Protein AF-A0A538JAX5-F1 (afdb_monomer)

Solvent-accessible surface area (backbone atoms only — not comparable to full-atom values): 14531 Å² total; per-residue (Å²): 107,41,34,60,82,71,40,41,59,85,61,62,68,44,55,42,81,42,32,39,45,59,54,50,47,52,29,58,77,69,72,42,66,60,38,39,24,40,54,95,70,22,73,52,25,40,45,38,62,64,57,53,52,55,38,49,75,71,71,47,58,45,79,80,38,40,35,57,83,71,38,47,57,86,69,67,66,42,43,48,80,38,45,41,55,60,53,50,47,51,27,61,77,71,74,45,58,65,34,47,22,38,54,95,72,26,68,60,23,36,39,46,65,80,40,69,72,70,65,34,74,74,49,54,53,55,58,62,48,60,85,47,39,70,70,49,51,50,30,45,51,52,32,57,45,70,74,33,69,69,46,55,53,51,50,53,50,53,54,51,50,43,60,72,68,52,77,59,67,88,75,61,60,66,63,53,52,53,51,53,53,50,49,54,54,50,52,50,35,36,50,56,42,48,55,52,54,47,53,53,50,49,58,52,50,54,53,51,50,52,51,51,53,50,52,51,50,52,51,52,52,52,52,50,51,51,51,51,52,50,50,53,51,50,52,50,50,54,52,51,53,55,53,54,63,59,61,74,72,66,78,75,92,73,84,86,82,89,81,136

Structure (mmCIF, N/CA/C/O backbone):
data_AF-A0A538JAX5-F1
#
_entry.id   AF-A0A538JAX5-F1
#
loop_
_atom_site.group_PDB
_atom_site.id
_atom_site.type_symbol
_atom_site.label_atom_id
_atom_site.label_alt_id
_atom_site.label_comp_id
_atom_site.label_asym_id
_atom_site.label_entity_id
_atom_site.label_seq_id
_atom_site.pdbx_PDB_ins_code
_atom_site.Cartn_x
_atom_site.Cartn_y
_atom_site.Cartn_z
_atom_site.occupancy
_atom_site.B_iso_or_equiv
_atom_site.auth_seq_id
_atom_site.auth_comp_id
_atom_site.auth_asym_id
_atom_site.auth_atom_id
_atom_site.pdbx_PDB_model_num
ATOM 1 N N . MET A 1 1 ? -3.036 -9.832 -0.540 1.00 76.06 1 MET A N 1
ATOM 2 C CA . MET A 1 1 ? -3.794 -10.287 0.660 1.00 76.06 1 MET A CA 1
ATOM 3 C C . MET A 1 1 ? -5.231 -9.873 0.432 1.00 76.06 1 MET A C 1
ATOM 5 O O . MET A 1 1 ? -5.418 -8.790 -0.104 1.00 76.06 1 MET A O 1
ATOM 9 N N . ARG A 1 2 ? -6.232 -10.706 0.722 1.00 86.88 2 ARG A N 1
ATOM 10 C CA . ARG A 1 2 ? -7.602 -10.423 0.264 1.00 86.88 2 ARG A CA 1
ATOM 11 C C . ARG A 1 2 ? -8.432 -9.767 1.354 1.00 86.88 2 ARG A C 1
ATOM 13 O O . ARG A 1 2 ? -8.191 -9.973 2.540 1.00 86.88 2 ARG A O 1
ATOM 20 N N . VAL A 1 3 ? -9.454 -9.025 0.938 1.00 89.38 3 VAL A N 1
ATOM 21 C CA . VAL A 1 3 ? -10.415 -8.386 1.848 1.00 89.38 3 VAL A CA 1
ATOM 22 C C . VAL A 1 3 ? -11.037 -9.402 2.814 1.00 89.38 3 VAL A C 1
ATOM 24 O O . VAL A 1 3 ? -11.131 -9.121 4.005 1.00 89.38 3 VAL A O 1
ATOM 27 N N . VAL A 1 4 ? -11.385 -10.607 2.344 1.00 90.75 4 VAL A N 1
ATOM 28 C CA . VAL A 1 4 ? -11.965 -11.681 3.177 1.00 90.75 4 VAL A CA 1
ATOM 29 C C . VAL A 1 4 ? -11.090 -12.100 4.362 1.00 90.75 4 VAL A C 1
ATOM 31 O O . VAL A 1 4 ? -11.622 -12.573 5.366 1.00 90.75 4 VAL A O 1
ATOM 34 N N . ASP A 1 5 ? -9.772 -11.923 4.256 1.00 86.25 5 ASP A N 1
ATOM 35 C CA . ASP A 1 5 ? -8.816 -12.336 5.284 1.00 86.25 5 ASP A CA 1
ATOM 36 C C . ASP A 1 5 ? -8.818 -11.358 6.481 1.00 86.25 5 ASP A C 1
ATOM 38 O O . ASP A 1 5 ? -8.401 -11.728 7.575 1.00 86.25 5 ASP A O 1
ATOM 42 N N . ILE A 1 6 ? -9.309 -10.124 6.285 1.00 87.19 6 ILE A N 1
ATOM 43 C CA . ILE A 1 6 ? -9.246 -9.017 7.261 1.00 87.19 6 ILE A CA 1
ATOM 44 C C . ILE A 1 6 ? -10.631 -8.492 7.662 1.00 87.19 6 ILE A C 1
ATOM 46 O O . ILE A 1 6 ? -10.801 -8.000 8.776 1.00 87.19 6 ILE A O 1
ATOM 50 N N . MET A 1 7 ? -11.616 -8.559 6.761 1.00 89.81 7 MET A N 1
ATOM 51 C CA . MET A 1 7 ? -12.925 -7.935 6.959 1.00 89.81 7 MET A CA 1
ATOM 52 C C . MET A 1 7 ? -13.622 -8.414 8.237 1.00 89.81 7 MET A C 1
ATOM 54 O O . MET A 1 7 ? -13.573 -9.593 8.607 1.00 89.81 7 MET A O 1
ATOM 58 N N . ARG A 1 8 ? -14.382 -7.515 8.864 1.00 89.19 8 ARG A N 1
ATOM 59 C CA . ARG A 1 8 ? -15.273 -7.887 9.963 1.00 89.19 8 ARG A CA 1
ATOM 60 C C . ARG A 1 8 ? -16.540 -8.511 9.393 1.00 89.19 8 ARG A C 1
ATOM 62 O O . ARG A 1 8 ? -17.257 -7.867 8.634 1.00 89.19 8 ARG A O 1
ATOM 69 N N . LYS A 1 9 ? -16.810 -9.765 9.765 1.00 87.25 9 LYS A N 1
ATOM 70 C CA . LYS A 1 9 ? -17.981 -10.530 9.293 1.00 87.25 9 LYS A CA 1
ATOM 71 C C . LYS A 1 9 ? -19.271 -10.170 10.033 1.00 87.25 9 LYS A C 1
ATOM 73 O O . LYS A 1 9 ? -20.330 -10.144 9.420 1.00 87.25 9 LYS A O 1
ATOM 78 N N . ASN A 1 10 ? -19.180 -9.860 11.329 1.00 84.38 10 ASN A N 1
ATOM 79 C CA . ASN A 1 10 ? -20.309 -9.336 12.101 1.00 84.38 10 ASN A CA 1
ATOM 80 C C . ASN A 1 10 ? -20.468 -7.846 11.809 1.00 84.38 10 ASN A C 1
ATOM 82 O O . ASN A 1 10 ? -19.885 -7.002 12.492 1.00 84.38 10 ASN A O 1
ATOM 86 N N . VAL A 1 11 ? -21.220 -7.541 10.756 1.00 86.81 11 VAL A N 1
ATOM 87 C CA . VAL A 1 11 ? -21.597 -6.167 10.435 1.00 86.81 11 VAL A CA 1
ATOM 88 C C . VAL A 1 11 ? -22.821 -5.803 11.257 1.00 86.81 11 VAL A C 1
ATOM 90 O O . VAL A 1 11 ? -23.827 -6.504 11.210 1.00 86.81 11 VAL A O 1
ATOM 93 N N . VAL A 1 12 ? -22.729 -4.709 12.007 1.00 90.50 12 VAL A N 1
ATOM 94 C CA . VAL A 1 12 ? -23.892 -4.123 12.674 1.00 90.50 12 VAL A CA 1
ATOM 95 C C . VAL A 1 12 ? -24.691 -3.356 11.629 1.00 90.50 12 VAL A C 1
ATOM 97 O O . VAL A 1 12 ? -24.143 -2.525 10.894 1.00 90.50 12 VAL A O 1
ATOM 100 N N . THR A 1 13 ? -25.977 -3.670 11.548 1.00 92.44 13 THR A N 1
ATOM 101 C CA . THR A 1 13 ? -26.892 -3.130 10.546 1.00 92.44 13 THR A CA 1
ATOM 102 C C . THR A 1 13 ? -28.072 -2.448 11.207 1.00 92.44 13 THR A C 1
ATOM 104 O O . THR A 1 13 ? -28.410 -2.760 12.347 1.00 92.44 13 THR A O 1
ATOM 107 N N . ILE A 1 14 ? -28.700 -1.532 10.479 1.00 93.38 14 ILE A N 1
ATOM 108 C CA . ILE A 1 14 ? -29.899 -0.824 10.925 1.00 93.38 14 ILE A CA 1
ATOM 109 C C . ILE A 1 14 ? -30.910 -0.732 9.777 1.00 93.38 14 ILE A C 1
ATOM 111 O O . ILE A 1 14 ? -30.522 -0.774 8.607 1.00 93.38 14 ILE A O 1
ATOM 115 N N . GLU A 1 15 ? -32.193 -0.638 10.105 1.00 92.06 15 GLU A N 1
ATOM 116 C CA . GLU A 1 15 ? -33.260 -0.412 9.129 1.00 92.06 15 GLU A CA 1
ATOM 117 C C . GLU A 1 15 ? -33.364 1.083 8.777 1.00 92.06 15 GLU A C 1
ATOM 119 O O . GLU A 1 15 ? -32.860 1.956 9.490 1.00 92.06 15 GLU A O 1
ATOM 124 N N . ALA A 1 16 ? -33.975 1.396 7.635 1.00 91.12 16 ALA A N 1
ATOM 125 C CA . ALA A 1 16 ? -34.056 2.773 7.139 1.00 91.12 16 ALA A CA 1
ATOM 126 C C . ALA A 1 16 ? -35.051 3.653 7.921 1.00 91.12 16 ALA A C 1
ATOM 128 O O . ALA A 1 16 ? -34.924 4.877 7.903 1.00 91.12 16 ALA A O 1
ATOM 129 N N . ASP A 1 17 ? -36.033 3.048 8.587 1.00 91.25 17 ASP A N 1
ATOM 130 C CA . ASP A 1 17 ? -37.061 3.716 9.391 1.00 91.25 17 ASP A CA 1
ATOM 131 C C . ASP A 1 17 ? -36.600 4.047 10.820 1.00 91.25 17 ASP A C 1
ATOM 133 O O . ASP A 1 17 ? -37.189 4.917 11.467 1.00 91.25 17 ASP A O 1
ATOM 137 N N . SER A 1 18 ? -35.517 3.421 11.288 1.00 92.94 18 SER A N 1
ATOM 138 C CA . SER A 1 18 ? -34.868 3.743 12.559 1.00 92.94 18 SER A CA 1
ATOM 139 C C . SER A 1 18 ? -34.406 5.195 12.635 1.00 92.94 18 SER A C 1
ATOM 141 O O . SER A 1 18 ? -34.047 5.833 11.642 1.00 92.94 18 SER A O 1
ATOM 143 N N . THR A 1 19 ? -34.351 5.720 13.856 1.00 94.50 19 THR A N 1
ATOM 144 C CA . THR A 1 19 ? -33.909 7.097 14.110 1.00 94.50 19 THR A CA 1
ATOM 145 C C . THR A 1 19 ? -32.384 7.223 14.153 1.00 94.50 19 THR A C 1
ATOM 147 O O . THR A 1 19 ? -31.654 6.269 14.433 1.00 94.50 19 THR A O 1
ATOM 150 N N . PHE A 1 20 ? -31.872 8.439 13.948 1.00 93.75 20 PHE A N 1
ATOM 151 C CA . PHE A 1 20 ? -30.447 8.734 14.149 1.00 93.75 20 PHE A CA 1
ATOM 152 C C . PHE A 1 20 ? -29.982 8.496 15.593 1.00 93.75 20 PHE A C 1
ATOM 154 O O . PHE A 1 20 ? -28.817 8.160 15.809 1.00 93.75 20 PHE A O 1
ATOM 161 N N . SER A 1 21 ? -30.870 8.651 16.579 1.00 92.56 21 SER A N 1
ATOM 162 C CA . SER A 1 21 ? -30.584 8.321 17.981 1.00 92.56 21 SER A CA 1
ATOM 163 C C . SER A 1 21 ? -30.307 6.831 18.181 1.00 92.56 21 SER A C 1
ATOM 165 O O . SER A 1 21 ? -29.336 6.477 18.846 1.00 92.56 21 SER A O 1
ATOM 167 N N . GLU A 1 22 ? -31.115 5.956 17.579 1.00 93.25 22 GLU A N 1
ATOM 168 C CA . GLU A 1 22 ? -30.894 4.502 17.619 1.00 93.25 22 GLU A CA 1
ATOM 169 C C . GLU A 1 22 ? -29.579 4.124 16.937 1.00 93.25 22 GLU A C 1
ATOM 171 O O . GLU A 1 22 ? -28.782 3.367 17.493 1.00 93.25 22 GLU A O 1
ATOM 176 N N . ALA A 1 23 ? -29.297 4.720 15.774 1.00 92.44 23 ALA A N 1
ATOM 177 C CA . ALA A 1 23 ? -28.022 4.525 15.092 1.00 92.44 23 ALA A CA 1
ATOM 178 C C . ALA A 1 23 ? -26.830 4.957 15.965 1.00 92.44 23 ALA A C 1
ATOM 180 O O . ALA A 1 23 ? -25.829 4.247 16.035 1.00 92.44 23 ALA A O 1
ATOM 181 N N . ALA A 1 24 ? -26.934 6.089 16.668 1.00 91.00 24 ALA A N 1
ATOM 182 C CA . ALA A 1 24 ? -25.884 6.569 17.564 1.00 91.00 24 ALA A CA 1
ATOM 183 C C . ALA A 1 24 ? -25.640 5.625 18.752 1.00 91.00 24 ALA A C 1
ATOM 185 O O . ALA A 1 24 ? -24.484 5.392 19.112 1.00 91.00 24 ALA A O 1
ATOM 186 N N . LEU A 1 25 ? -26.703 5.044 19.320 1.00 91.56 25 LEU A N 1
ATOM 187 C CA . LEU A 1 25 ? -26.590 4.039 20.379 1.00 91.56 25 LEU A CA 1
ATOM 188 C C . LEU A 1 25 ? -25.851 2.792 19.885 1.00 91.56 25 LEU A C 1
ATOM 190 O O . LEU A 1 25 ? -24.919 2.348 20.549 1.00 91.56 25 LEU A O 1
ATOM 194 N N . LEU A 1 26 ? -26.176 2.292 18.688 1.00 92.12 26 LEU A N 1
ATOM 195 C CA . LEU A 1 26 ? -25.473 1.149 18.092 1.00 92.12 26 LEU A CA 1
ATOM 196 C C . LEU A 1 26 ? -23.989 1.443 17.840 1.00 92.12 26 LEU A C 1
ATOM 198 O O . LEU A 1 26 ? -23.133 0.598 18.110 1.00 92.12 26 LEU A O 1
ATOM 202 N N . LEU A 1 27 ? -23.668 2.641 17.338 1.00 90.81 27 LEU A N 1
ATOM 203 C CA . LEU A 1 27 ? -22.280 3.069 17.141 1.00 90.81 27 LEU A CA 1
ATOM 204 C C . LEU A 1 27 ? -21.503 3.057 18.469 1.00 90.81 27 LEU A C 1
ATOM 206 O O . LEU A 1 27 ? -20.386 2.536 18.527 1.00 90.81 27 LEU A O 1
ATOM 210 N N . GLN A 1 28 ? -22.110 3.582 19.537 1.00 90.44 28 GLN A N 1
ATOM 211 C CA . GLN A 1 28 ? -21.511 3.640 20.869 1.00 90.44 28 GLN A CA 1
ATOM 212 C C . GLN A 1 28 ? -21.353 2.249 21.498 1.00 90.44 28 GLN A C 1
ATOM 214 O O . GLN A 1 28 ? -20.252 1.890 21.916 1.00 90.44 28 GLN A O 1
ATOM 219 N N . GLU A 1 29 ? -22.431 1.466 21.557 1.00 91.31 29 GLU A N 1
ATOM 220 C CA . GLU A 1 29 ? -22.479 0.160 22.222 1.00 91.31 29 GLU A CA 1
ATOM 221 C C . GLU A 1 29 ? -21.484 -0.823 21.603 1.00 91.31 29 GLU A C 1
ATOM 223 O O . GLU A 1 29 ? -20.729 -1.493 22.308 1.00 91.31 29 GLU A O 1
ATOM 228 N N . HIS A 1 30 ? -21.412 -0.849 20.273 1.00 87.88 30 HIS A N 1
ATOM 229 C CA . HIS A 1 30 ? -20.499 -1.732 19.557 1.00 87.88 30 HIS A CA 1
ATOM 230 C C . HIS A 1 30 ? -19.110 -1.121 19.328 1.00 87.88 30 HIS A C 1
ATOM 232 O O . HIS A 1 30 ? -18.244 -1.784 18.752 1.00 87.88 30 HIS A O 1
ATOM 238 N N . SER A 1 31 ? -18.869 0.119 19.781 1.00 86.81 31 SER A N 1
ATOM 239 C CA . SER A 1 31 ? -17.613 0.855 19.565 1.00 86.81 31 SER A CA 1
ATOM 240 C C . SER A 1 31 ? -17.178 0.859 18.090 1.00 86.81 31 SER A C 1
ATOM 242 O O . SER A 1 31 ? -16.012 0.636 17.744 1.00 86.81 31 SER A O 1
ATOM 244 N N . ILE A 1 32 ? -18.143 1.083 17.199 1.00 88.75 32 ILE A N 1
ATOM 245 C CA . ILE A 1 32 ? -17.967 1.131 15.745 1.00 88.75 32 ILE A CA 1
ATOM 246 C C . ILE A 1 32 ? -18.241 2.543 15.230 1.00 88.75 32 ILE A C 1
ATOM 248 O O . ILE A 1 32 ? -18.916 3.341 15.860 1.00 88.75 32 ILE A O 1
ATOM 252 N N . SER A 1 33 ? -17.709 2.851 14.049 1.00 87.12 33 SER A N 1
ATOM 253 C CA . SER A 1 33 ? -17.754 4.209 13.473 1.00 87.12 33 SER A CA 1
ATOM 254 C C . SER A 1 33 ? -18.669 4.343 12.255 1.00 87.12 33 SER A C 1
ATOM 256 O O . SER A 1 33 ? -18.772 5.431 11.681 1.00 87.12 33 SER A O 1
ATOM 258 N N . ALA A 1 34 ? -19.301 3.240 11.851 1.00 91.69 34 ALA A N 1
ATOM 259 C CA . ALA A 1 34 ? -20.284 3.195 10.782 1.00 91.69 34 ALA A CA 1
ATOM 260 C C . ALA A 1 34 ? -21.239 2.008 10.962 1.00 91.69 34 ALA A C 1
ATOM 262 O O . ALA A 1 34 ? -20.818 0.954 11.444 1.00 91.69 34 ALA A O 1
ATOM 263 N N . VAL A 1 35 ? -22.484 2.176 10.518 1.00 92.75 35 VAL A N 1
ATOM 264 C CA . VAL A 1 35 ? -23.511 1.129 10.416 1.00 92.75 35 VAL A CA 1
ATOM 265 C C . VAL A 1 35 ? -24.039 1.070 8.988 1.00 92.75 35 VAL A C 1
ATOM 267 O O . VAL A 1 35 ? -24.191 2.100 8.326 1.00 92.75 35 VAL A O 1
ATOM 270 N N . VAL A 1 36 ? -24.293 -0.142 8.497 1.00 93.00 36 VAL A N 1
ATOM 271 C CA . VAL A 1 36 ? -24.825 -0.353 7.144 1.00 93.00 36 VAL A CA 1
ATOM 272 C C . VAL A 1 36 ? -26.342 -0.447 7.214 1.00 93.00 36 VAL A C 1
ATOM 274 O O . VAL A 1 36 ? -26.886 -1.212 8.008 1.00 93.00 36 VAL A O 1
ATOM 277 N N . VAL A 1 37 ? -27.018 0.317 6.366 1.00 93.44 37 VAL A N 1
ATOM 278 C CA . VAL A 1 37 ? -28.472 0.287 6.233 1.00 93.44 37 VAL A CA 1
ATOM 279 C C . VAL A 1 37 ? -28.846 -0.826 5.269 1.00 93.44 37 VAL A C 1
ATOM 281 O O . VAL A 1 37 ? -28.379 -0.840 4.123 1.00 93.44 37 VAL A O 1
ATOM 284 N N . LEU A 1 38 ? -29.665 -1.767 5.726 1.00 90.06 38 LEU A N 1
ATOM 285 C CA . LEU A 1 38 ? -30.191 -2.841 4.889 1.00 90.06 38 LEU A CA 1
ATOM 286 C C . LEU A 1 38 ? -31.610 -2.503 4.424 1.00 90.06 38 LEU A C 1
ATOM 288 O O . LEU A 1 38 ? -32.369 -1.854 5.130 1.00 90.06 38 LEU A O 1
ATOM 292 N N . ALA A 1 39 ? -31.972 -2.975 3.233 1.00 82.50 39 ALA A N 1
ATOM 293 C CA . ALA A 1 39 ? -33.365 -3.264 2.907 1.00 82.50 39 ALA A CA 1
ATOM 294 C C . ALA A 1 39 ? -33.409 -4.587 2.145 1.00 82.50 39 ALA A C 1
ATOM 296 O O . ALA A 1 39 ? -32.607 -4.802 1.233 1.00 82.50 39 ALA A O 1
ATOM 297 N N . GLU A 1 40 ? -34.324 -5.480 2.522 1.00 78.94 40 GLU A N 1
ATOM 298 C CA . GLU A 1 40 ? -34.500 -6.787 1.869 1.00 78.94 40 GLU A CA 1
ATOM 299 C C . GLU A 1 40 ? -33.184 -7.597 1.759 1.00 78.94 40 GLU A C 1
ATOM 301 O O . GLU A 1 40 ? -32.904 -8.229 0.742 1.00 78.94 40 GLU A O 1
ATOM 306 N N . ASN A 1 41 ? -32.348 -7.577 2.809 1.00 74.88 41 ASN A N 1
ATOM 307 C CA . ASN A 1 41 ? -31.016 -8.216 2.866 1.00 74.88 41 ASN A CA 1
ATOM 308 C C . ASN A 1 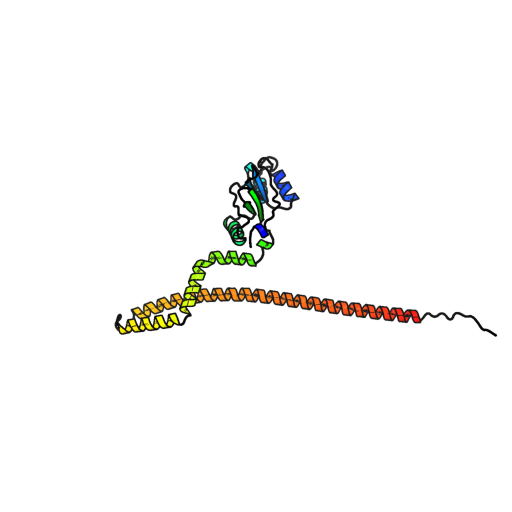41 ? -29.946 -7.668 1.893 1.00 74.88 41 ASN A C 1
ATOM 310 O O . ASN A 1 41 ? -28.858 -8.248 1.790 1.00 74.88 41 ASN A O 1
ATOM 314 N N . ALA A 1 42 ? -30.206 -6.546 1.221 1.00 84.06 42 ALA A N 1
ATOM 315 C CA . ALA A 1 42 ? -29.231 -5.840 0.398 1.00 84.06 42 ALA A CA 1
ATOM 316 C C . ALA A 1 42 ? -28.789 -4.525 1.071 1.00 84.06 42 ALA A C 1
ATOM 318 O O . ALA A 1 42 ? -29.627 -3.807 1.621 1.00 84.06 42 ALA A O 1
ATOM 319 N N . PRO A 1 43 ? -27.490 -4.173 1.027 1.00 89.56 43 PRO A N 1
ATOM 320 C CA . PRO A 1 43 ? -27.019 -2.894 1.545 1.00 89.56 43 PRO A CA 1
ATOM 321 C C . PRO A 1 43 ? -27.532 -1.751 0.664 1.00 89.56 43 PRO A C 1
ATOM 323 O O . PRO A 1 43 ? -27.303 -1.731 -0.545 1.00 89.56 43 PRO A O 1
ATOM 326 N N . ARG A 1 44 ? -28.250 -0.812 1.282 1.00 90.12 44 ARG A N 1
ATOM 327 C CA . ARG A 1 44 ? -28.914 0.330 0.629 1.00 90.12 44 ARG A CA 1
ATOM 328 C C . ARG A 1 44 ? -28.288 1.667 0.978 1.00 90.12 44 ARG A C 1
ATOM 330 O O . ARG A 1 44 ? -28.397 2.604 0.193 1.00 90.12 44 ARG A O 1
ATOM 337 N N . GLY A 1 45 ? -27.628 1.744 2.126 1.00 91.56 45 GLY A N 1
ATOM 338 C CA . GLY A 1 45 ? -26.868 2.920 2.502 1.00 91.56 45 GLY A CA 1
ATOM 339 C C . GLY A 1 45 ? -25.918 2.670 3.658 1.00 91.56 45 GLY A C 1
ATOM 340 O O . GLY A 1 45 ? -25.811 1.559 4.178 1.00 91.56 45 GLY A O 1
ATOM 341 N N . ILE A 1 46 ? -25.193 3.712 4.041 1.00 93.38 46 ILE A N 1
ATOM 342 C CA . ILE A 1 46 ? -24.300 3.712 5.198 1.00 93.38 46 ILE A CA 1
ATOM 343 C C . ILE A 1 46 ? -24.481 5.017 5.972 1.00 93.38 46 ILE A C 1
ATOM 345 O O . ILE A 1 46 ? -24.683 6.079 5.379 1.00 93.38 46 ILE A O 1
ATOM 349 N N . ILE A 1 47 ? -24.409 4.912 7.296 1.00 93.19 47 ILE A N 1
ATOM 350 C CA . ILE A 1 47 ? -24.347 6.039 8.228 1.00 93.19 47 ILE A CA 1
ATOM 351 C C . ILE A 1 47 ? -23.056 5.920 9.024 1.00 93.19 47 ILE A C 1
ATOM 353 O O . ILE A 1 47 ? -22.658 4.831 9.438 1.00 93.19 47 ILE A O 1
ATOM 357 N N . THR A 1 48 ? -22.409 7.050 9.265 1.00 91.69 48 THR A N 1
ATOM 358 C CA . THR A 1 48 ? -21.160 7.157 10.011 1.00 91.69 48 THR A CA 1
ATOM 359 C C . THR A 1 48 ? -21.273 8.182 11.136 1.00 91.69 48 THR A C 1
ATOM 361 O O . THR A 1 48 ? -22.170 9.022 11.155 1.00 91.69 48 THR A O 1
ATOM 364 N N . GLU A 1 49 ? -20.299 8.180 12.049 1.00 90.69 49 GLU A N 1
ATOM 365 C CA . GLU A 1 49 ? -20.160 9.222 13.086 1.00 90.69 49 GLU A CA 1
ATOM 366 C C . GLU A 1 49 ? -20.215 10.648 12.503 1.00 90.69 49 GLU A C 1
ATOM 368 O O . GLU A 1 49 ? -20.734 11.567 13.134 1.00 90.69 49 GLU A O 1
ATOM 373 N N . ARG A 1 50 ? -19.682 10.842 11.286 1.00 88.25 50 ARG A N 1
ATOM 374 C CA . ARG A 1 50 ? -19.653 12.152 10.623 1.00 88.25 50 ARG A CA 1
ATOM 375 C C . ARG A 1 50 ? -21.062 12.651 10.325 1.00 88.25 50 ARG A C 1
ATOM 377 O O . ARG A 1 50 ? -21.319 13.831 10.525 1.00 88.25 50 ARG A O 1
ATOM 384 N N . ASP A 1 51 ? -21.961 11.767 9.909 1.00 90.19 51 ASP A N 1
ATOM 385 C CA . ASP A 1 51 ? -23.331 12.133 9.550 1.00 90.19 51 ASP A CA 1
ATOM 386 C C . ASP A 1 51 ? -24.107 12.609 10.782 1.00 90.19 51 ASP A C 1
ATOM 388 O O . ASP A 1 51 ? -24.855 13.583 10.707 1.00 90.19 51 ASP A O 1
ATOM 392 N N . PHE A 1 52 ? -23.850 12.000 11.944 1.00 89.94 52 PHE A N 1
ATOM 393 C CA . PHE A 1 52 ? -24.401 12.455 13.220 1.00 89.94 52 PHE A CA 1
ATOM 394 C C . PHE A 1 52 ? -23.882 13.847 13.605 1.00 89.94 52 PHE A C 1
ATOM 396 O O . PHE A 1 52 ? -24.666 14.734 13.948 1.00 89.94 52 PHE A O 1
ATOM 403 N N . VAL A 1 53 ? -22.567 14.072 13.496 1.00 90.12 53 VAL A N 1
ATOM 404 C CA . VAL A 1 53 ? -21.961 15.388 13.757 1.00 90.12 53 VAL A CA 1
ATOM 405 C C . VAL A 1 53 ? -22.547 16.446 12.823 1.00 90.12 53 VAL A C 1
ATOM 407 O O . VAL A 1 53 ? -22.927 17.524 13.275 1.00 90.12 53 VAL A O 1
ATOM 410 N N . THR A 1 54 ? -22.674 16.138 11.532 1.00 90.06 54 THR A N 1
ATOM 411 C CA . THR A 1 54 ? -23.268 17.041 10.542 1.00 90.06 54 THR A CA 1
ATOM 412 C C . THR A 1 54 ? -24.747 17.309 10.823 1.00 90.06 54 THR A C 1
ATOM 414 O O . THR A 1 54 ? -25.194 18.441 10.652 1.00 90.06 54 THR A O 1
ATOM 417 N N . LEU A 1 55 ? -25.519 16.320 11.277 1.00 90.69 55 LEU A N 1
ATOM 418 C CA . LEU A 1 55 ? -26.925 16.512 11.636 1.00 90.69 55 LEU A CA 1
ATOM 419 C C . LEU A 1 55 ? -27.081 17.506 12.795 1.00 90.69 55 LEU A C 1
ATOM 421 O O . LEU A 1 55 ? -27.818 18.485 12.668 1.00 90.69 55 LEU A O 1
ATOM 425 N N . VAL A 1 56 ? -26.361 17.277 13.896 1.00 91.31 56 VAL A N 1
ATOM 426 C CA . VAL A 1 56 ? -26.438 18.117 15.101 1.00 91.31 56 VAL A CA 1
ATOM 427 C C . VAL A 1 56 ? -25.894 19.520 14.831 1.00 91.31 56 VAL A C 1
ATOM 429 O O . VAL A 1 56 ? -26.503 20.503 15.248 1.00 91.31 56 VAL A O 1
ATOM 432 N N . ALA A 1 57 ? -24.797 19.638 14.076 1.00 91.12 57 ALA A N 1
ATOM 433 C CA . ALA A 1 57 ? -24.225 20.932 13.698 1.00 91.12 57 ALA A CA 1
ATOM 434 C C . ALA A 1 57 ? -25.200 21.805 12.887 1.00 91.12 57 ALA A C 1
ATOM 436 O O . ALA A 1 57 ? -25.147 23.028 12.974 1.00 91.12 57 ALA A O 1
ATOM 437 N N . ASN A 1 58 ? -26.117 21.183 12.141 1.00 90.75 58 ASN A N 1
ATOM 438 C CA . ASN A 1 58 ? -27.162 21.870 11.382 1.00 90.75 58 ASN A CA 1
ATOM 439 C C . ASN A 1 58 ? -28.453 22.110 12.193 1.00 90.75 58 ASN A C 1
ATOM 441 O O . ASN A 1 58 ? -29.470 22.494 11.618 1.00 90.75 58 ASN A O 1
ATOM 445 N N . GLY A 1 59 ? -28.446 21.862 13.509 1.00 89.00 59 GLY A N 1
ATOM 446 C CA . GLY A 1 59 ? -29.614 22.027 14.381 1.00 89.00 59 GLY A CA 1
ATOM 447 C C . GLY A 1 59 ? -30.670 20.925 14.244 1.00 89.00 59 GLY A C 1
ATOM 448 O O . GLY A 1 59 ? -31.798 21.096 14.703 1.00 89.00 59 GLY A O 1
ATOM 449 N N . GLY A 1 60 ? -30.334 19.800 13.605 1.00 89.81 60 GLY A N 1
ATOM 450 C CA . GLY A 1 60 ? -31.230 18.655 13.483 1.00 89.81 60 GLY A CA 1
ATOM 451 C C . GLY A 1 60 ? -31.388 17.907 14.807 1.00 89.81 60 GLY A C 1
ATOM 452 O O . GLY A 1 60 ? -30.428 17.758 15.560 1.00 89.81 60 GLY A O 1
ATOM 453 N N . ASN A 1 61 ? -32.596 17.403 15.072 1.00 92.19 61 ASN A N 1
ATOM 454 C CA . ASN A 1 61 ? -32.870 16.534 16.216 1.00 92.19 61 ASN A CA 1
ATOM 455 C C . ASN A 1 61 ? -32.686 15.054 15.813 1.00 92.19 61 ASN A C 1
ATOM 457 O O . ASN A 1 61 ? -33.496 14.553 15.028 1.00 92.19 61 ASN A O 1
ATOM 461 N N . PRO A 1 62 ? -31.692 14.329 16.365 1.00 89.50 62 PRO A N 1
ATOM 462 C CA . PRO A 1 62 ? -31.458 12.915 16.056 1.00 89.50 62 PRO A CA 1
ATOM 463 C C . PRO A 1 62 ? -32.637 11.982 16.360 1.00 89.50 62 PRO A C 1
ATOM 465 O O . PRO A 1 62 ? -32.752 10.927 15.744 1.00 89.50 62 PRO A O 1
ATOM 468 N N . ALA A 1 63 ? -33.533 12.368 17.274 1.00 91.38 63 ALA A N 1
ATOM 469 C CA . ALA A 1 63 ? -34.718 11.581 17.614 1.00 91.38 63 ALA A CA 1
ATOM 470 C C . ALA A 1 63 ? -35.882 11.761 16.623 1.00 91.38 63 ALA A C 1
ATOM 472 O O . ALA A 1 63 ? -36.830 10.987 16.658 1.00 91.38 63 ALA A O 1
ATOM 473 N N . ALA A 1 64 ? -35.834 12.789 15.768 1.00 90.31 64 ALA A N 1
ATOM 474 C CA . ALA A 1 64 ? -36.905 13.114 14.822 1.00 90.31 64 ALA A CA 1
ATOM 475 C C . ALA A 1 64 ? -36.544 12.805 13.360 1.00 90.31 64 ALA A C 1
ATOM 477 O O . ALA A 1 64 ? -37.415 12.862 12.497 1.00 90.31 64 ALA A O 1
ATOM 478 N N . VAL A 1 65 ? -35.270 12.523 13.073 1.00 92.50 65 VAL A N 1
ATOM 479 C CA . VAL A 1 65 ? -34.766 12.246 11.722 1.00 92.50 65 VAL A CA 1
ATOM 480 C C . VAL A 1 65 ? -34.489 10.757 11.583 1.00 92.50 65 VAL A C 1
ATOM 482 O O . VAL A 1 65 ? -33.825 10.164 12.439 1.00 92.50 65 VAL A O 1
ATOM 485 N N . THR A 1 66 ? -34.984 10.167 10.497 1.00 93.31 66 THR A N 1
ATOM 486 C CA . THR A 1 66 ? -34.747 8.755 10.195 1.00 93.31 66 THR A CA 1
ATOM 487 C C . THR A 1 66 ? -33.407 8.562 9.500 1.00 93.31 66 THR A C 1
ATOM 489 O O . THR A 1 66 ? -32.874 9.465 8.849 1.00 93.31 66 THR A O 1
ATOM 492 N N . VAL A 1 67 ? -32.851 7.363 9.631 1.00 92.50 67 VAL A N 1
ATOM 493 C CA . VAL A 1 67 ? -31.627 6.949 8.949 1.00 92.50 67 VAL A CA 1
ATOM 494 C C . VAL A 1 67 ? -31.784 7.044 7.431 1.00 92.50 67 VAL A C 1
ATOM 496 O O . VAL A 1 67 ? -30.892 7.560 6.757 1.00 92.50 67 VAL A O 1
ATOM 499 N N . GLY A 1 68 ? -32.929 6.619 6.895 1.00 88.88 68 GLY A N 1
ATOM 500 C CA . GLY A 1 68 ? -33.220 6.638 5.464 1.00 88.88 68 GLY A CA 1
ATOM 501 C C . GLY A 1 68 ? -33.161 8.032 4.836 1.00 88.88 68 GLY A C 1
ATOM 502 O O . GLY A 1 68 ? -32.698 8.161 3.704 1.00 88.88 68 GLY A O 1
ATOM 503 N N . ASP A 1 69 ? -33.539 9.078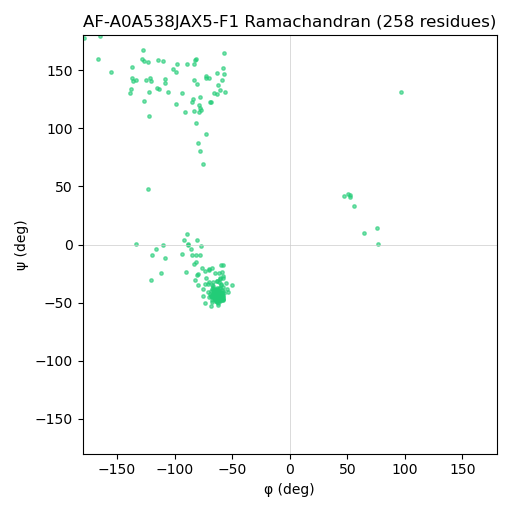 5.577 1.00 88.62 69 ASP A N 1
ATOM 504 C CA . ASP A 1 69 ? -33.567 10.459 5.071 1.00 88.62 69 ASP A CA 1
ATOM 505 C C . ASP A 1 69 ? -32.174 11.054 4.821 1.00 88.62 69 ASP A C 1
ATOM 507 O O . ASP A 1 69 ? -32.025 12.043 4.098 1.00 88.62 69 ASP A O 1
ATOM 511 N N . ARG A 1 70 ? -31.142 10.508 5.472 1.00 87.31 70 ARG A N 1
ATOM 512 C CA . ARG A 1 70 ? -29.793 11.096 5.494 1.00 87.31 70 ARG A CA 1
ATOM 513 C C . ARG A 1 70 ? -28.672 10.095 5.225 1.00 87.31 70 ARG A C 1
ATOM 515 O O . ARG A 1 70 ? -27.510 10.497 5.233 1.00 87.31 70 ARG A O 1
ATOM 522 N N . MET A 1 71 ? -28.984 8.822 4.990 1.00 90.69 71 MET A N 1
ATOM 523 C CA . MET A 1 71 ? -27.978 7.823 4.634 1.00 90.69 71 MET A CA 1
ATOM 524 C C . MET A 1 71 ? -27.303 8.143 3.303 1.00 90.69 71 MET A C 1
ATOM 526 O O . MET A 1 71 ? -27.924 8.649 2.368 1.00 90.69 71 MET A O 1
ATOM 530 N N . THR A 1 72 ? -26.026 7.780 3.191 1.00 89.12 72 THR A N 1
ATOM 531 C CA . THR A 1 72 ? -25.340 7.807 1.896 1.00 89.12 72 THR A CA 1
ATOM 532 C C . THR A 1 72 ? -25.780 6.593 1.085 1.00 89.12 72 THR A C 1
ATOM 534 O O . THR A 1 72 ? -25.506 5.462 1.486 1.00 89.12 72 THR A O 1
ATOM 537 N N . THR A 1 73 ? -26.463 6.821 -0.038 1.00 87.50 73 THR A N 1
ATOM 538 C CA . THR A 1 73 ? -27.014 5.771 -0.916 1.00 87.50 73 THR A CA 1
ATOM 539 C C . THR A 1 73 ? -26.050 5.320 -2.011 1.00 87.50 73 THR A C 1
ATOM 541 O O . THR A 1 73 ? -26.144 4.190 -2.491 1.00 87.50 73 THR A O 1
ATOM 544 N N . GLU A 1 74 ? -25.093 6.168 -2.393 1.00 85.75 74 GLU A N 1
ATOM 545 C CA . GLU A 1 74 ? -24.028 5.817 -3.335 1.00 85.75 74 GLU A CA 1
ATOM 546 C C . GLU A 1 74 ? -22.954 4.986 -2.621 1.00 85.75 74 GLU A C 1
ATOM 548 O O . GLU A 1 74 ? -21.924 5.478 -2.159 1.00 85.75 74 GLU A O 1
ATOM 553 N N . LEU A 1 75 ? -23.242 3.694 -2.466 1.00 86.69 75 LEU A N 1
ATOM 554 C CA . LEU A 1 75 ? -22.354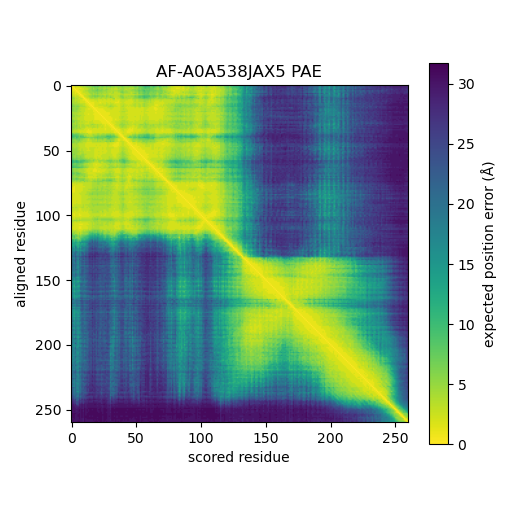 2.766 -1.786 1.00 86.69 75 LEU A CA 1
ATOM 555 C C . LEU A 1 75 ? -21.210 2.323 -2.693 1.00 86.69 75 LEU A C 1
ATOM 557 O O . LEU A 1 75 ? -21.388 1.556 -3.641 1.00 86.69 75 LEU A O 1
ATOM 561 N N . VAL A 1 76 ? -20.001 2.713 -2.312 1.00 91.06 76 VAL A N 1
ATOM 562 C CA . VAL A 1 76 ? -18.779 2.101 -2.825 1.00 91.06 76 VAL A CA 1
ATOM 563 C C . VAL A 1 76 ? -18.580 0.771 -2.096 1.00 91.06 76 VAL A C 1
ATOM 565 O O . VAL A 1 76 ? -18.438 0.742 -0.875 1.00 91.06 76 VAL A O 1
ATOM 568 N N . THR A 1 77 ? -18.601 -0.342 -2.831 1.00 92.81 77 THR A N 1
ATOM 569 C CA . THR A 1 77 ? -18.506 -1.698 -2.261 1.00 92.81 77 THR A CA 1
ATOM 570 C C . THR A 1 77 ? -17.389 -2.503 -2.913 1.00 92.81 77 THR A C 1
ATOM 572 O O . THR A 1 77 ? -16.961 -2.212 -4.029 1.00 92.81 77 THR A O 1
ATOM 575 N N . VAL A 1 78 ? -16.909 -3.530 -2.212 1.00 94.62 78 VAL A N 1
ATOM 576 C CA . VAL A 1 78 ? -15.871 -4.447 -2.711 1.00 94.62 78 VAL A CA 1
ATOM 577 C C . VAL A 1 78 ? -16.298 -5.901 -2.560 1.00 94.62 78 VAL A C 1
ATOM 579 O O . VAL A 1 78 ? -17.173 -6.228 -1.759 1.00 94.62 78 VAL A O 1
ATOM 582 N N . GLN A 1 79 ? -15.668 -6.797 -3.318 1.00 95.06 79 GLN A N 1
ATOM 583 C CA . GLN A 1 79 ? -15.901 -8.233 -3.184 1.00 95.06 79 GLN A CA 1
ATOM 584 C C . GLN A 1 79 ? -14.941 -8.838 -2.149 1.00 95.06 79 GLN A C 1
ATOM 586 O O . GLN A 1 79 ? -13.827 -8.342 -1.976 1.00 95.06 79 GLN A O 1
ATOM 591 N N . PRO A 1 80 ? -15.285 -9.977 -1.517 1.00 93.44 80 PRO A N 1
ATOM 592 C CA . PRO A 1 80 ? -14.389 -10.645 -0.565 1.00 93.44 80 PRO A CA 1
ATOM 593 C C . PRO A 1 80 ? -13.030 -11.024 -1.171 1.00 93.44 80 PRO A C 1
ATOM 595 O O . PRO A 1 80 ? -12.017 -11.099 -0.477 1.00 93.44 80 PRO A O 1
ATOM 598 N N . LYS A 1 81 ? -13.012 -11.274 -2.485 1.00 92.56 81 LYS A N 1
ATOM 599 C CA . LYS A 1 81 ? -11.818 -11.668 -3.239 1.00 92.56 81 LYS A CA 1
ATOM 600 C C . LYS A 1 81 ? -10.964 -10.488 -3.706 1.00 92.56 81 LYS A C 1
ATOM 602 O O . LYS A 1 81 ? -9.872 -10.741 -4.206 1.00 92.56 81 LYS A O 1
ATOM 607 N N . THR A 1 82 ? -11.444 -9.250 -3.569 1.00 89.00 82 THR A N 1
ATOM 608 C CA . THR A 1 82 ? -10.695 -8.041 -3.932 1.00 89.00 82 THR A CA 1
ATOM 609 C C . THR A 1 82 ? -9.386 -7.987 -3.141 1.00 89.00 82 THR A C 1
ATOM 611 O O . THR A 1 82 ? -9.342 -8.399 -1.975 1.00 89.00 82 THR A O 1
ATOM 614 N N . ASP A 1 83 ? -8.306 -7.531 -3.781 1.00 88.56 83 ASP A N 1
ATOM 615 C CA . ASP A 1 83 ? -7.040 -7.336 -3.081 1.00 88.56 83 ASP A CA 1
ATOM 616 C C . ASP A 1 83 ? -7.151 -6.151 -2.115 1.00 88.56 83 ASP A C 1
ATOM 618 O O . ASP A 1 83 ? -7.823 -5.153 -2.379 1.00 88.56 83 ASP A O 1
ATOM 622 N N . LEU A 1 84 ? -6.503 -6.275 -0.963 1.00 85.75 84 LEU A N 1
ATOM 623 C CA . LEU A 1 84 ? -6.567 -5.272 0.087 1.00 85.75 84 LEU A CA 1
ATOM 624 C C . LEU A 1 84 ? -5.976 -3.924 -0.348 1.00 85.75 84 LEU A C 1
ATOM 626 O O . LEU A 1 84 ? -6.466 -2.893 0.104 1.00 85.75 84 LEU A O 1
ATOM 630 N N . ALA A 1 85 ? -4.970 -3.917 -1.227 1.00 81.62 85 ALA A N 1
ATOM 631 C CA . ALA A 1 85 ? -4.411 -2.679 -1.761 1.00 81.62 85 ALA A CA 1
ATOM 632 C C . ALA A 1 85 ? -5.407 -1.955 -2.676 1.00 81.62 85 ALA A C 1
ATOM 634 O O . ALA A 1 85 ? -5.557 -0.743 -2.573 1.00 81.62 85 ALA A O 1
ATOM 635 N N . ASP A 1 86 ? -6.147 -2.692 -3.510 1.00 84.69 86 ASP A N 1
ATOM 636 C CA . ASP A 1 86 ? -7.201 -2.102 -4.344 1.00 84.69 86 ASP A CA 1
ATOM 637 C C . ASP A 1 86 ? -8.325 -1.519 -3.474 1.00 84.69 86 ASP A C 1
ATOM 639 O O . ASP A 1 86 ? -8.825 -0.430 -3.747 1.00 84.69 86 ASP A O 1
ATOM 643 N N . ALA A 1 87 ? -8.698 -2.210 -2.391 1.00 88.81 87 ALA A N 1
ATOM 644 C CA . ALA A 1 87 ? -9.679 -1.702 -1.436 1.00 88.81 87 ALA A CA 1
ATOM 645 C C . ALA A 1 87 ? -9.183 -0.439 -0.702 1.00 88.81 87 ALA A C 1
ATOM 647 O O . ALA A 1 87 ? -9.957 0.496 -0.505 1.00 88.81 87 ALA A O 1
ATOM 648 N N . ALA A 1 88 ? -7.901 -0.383 -0.324 1.00 85.25 88 ALA A N 1
ATOM 649 C CA . ALA A 1 88 ? -7.294 0.798 0.292 1.00 85.25 88 ALA A CA 1
ATOM 650 C C . ALA A 1 88 ? -7.264 1.995 -0.673 1.00 85.25 88 ALA A C 1
ATOM 652 O O . ALA A 1 88 ? -7.689 3.089 -0.301 1.00 85.25 88 ALA A O 1
ATOM 653 N N . GLN A 1 89 ? -6.860 1.767 -1.925 1.00 83.12 89 GLN A N 1
ATOM 654 C CA . GLN A 1 89 ? -6.868 2.784 -2.975 1.00 83.12 89 GLN A CA 1
ATOM 655 C C . GLN A 1 89 ? -8.285 3.327 -3.203 1.00 83.12 89 GLN A C 1
ATOM 657 O O . GLN A 1 89 ? -8.478 4.537 -3.285 1.00 83.12 89 GLN A O 1
ATOM 662 N N . LEU A 1 90 ? -9.293 2.450 -3.224 1.00 87.25 90 LEU A N 1
ATOM 663 C CA . LEU A 1 90 ? -10.692 2.840 -3.384 1.00 87.25 90 LEU A CA 1
ATOM 664 C C . LEU A 1 90 ? -11.187 3.709 -2.213 1.00 87.25 90 LEU A C 1
ATOM 666 O O . LEU A 1 90 ? -11.891 4.693 -2.428 1.00 87.25 90 LEU A O 1
ATOM 670 N N . MET A 1 91 ? -10.781 3.398 -0.975 1.00 87.88 91 MET A N 1
ATOM 671 C CA . MET A 1 91 ? -11.046 4.266 0.181 1.00 87.88 91 MET A CA 1
ATOM 672 C C . MET A 1 91 ? -10.415 5.655 0.009 1.00 87.88 91 MET A C 1
ATOM 674 O O . MET A 1 91 ? -11.084 6.661 0.257 1.00 87.88 91 MET A O 1
ATOM 678 N N . SER A 1 92 ? -9.158 5.714 -0.444 1.00 84.06 92 SER A N 1
ATOM 679 C CA . SER A 1 92 ? -8.428 6.963 -0.695 1.00 84.06 92 SER A CA 1
ATOM 680 C C . SER A 1 92 ? -9.073 7.801 -1.801 1.00 84.06 92 SER A C 1
ATOM 682 O O . SER A 1 92 ? -9.331 8.986 -1.595 1.00 84.06 92 SER A O 1
ATOM 684 N N . ASP A 1 93 ? -9.380 7.199 -2.950 1.00 84.75 93 ASP A N 1
ATOM 685 C CA . ASP A 1 93 ? -9.926 7.906 -4.113 1.00 84.75 93 ASP A CA 1
ATOM 686 C C . ASP A 1 93 ? -11.322 8.480 -3.820 1.00 84.75 93 ASP A C 1
ATOM 688 O O . ASP A 1 93 ? -11.610 9.635 -4.143 1.00 84.75 93 ASP A O 1
ATOM 692 N N . HIS A 1 94 ? -12.169 7.720 -3.119 1.00 85.94 94 HIS A N 1
ATOM 693 C CA . HIS A 1 94 ? -13.520 8.151 -2.749 1.00 85.94 94 HIS A CA 1
ATOM 694 C C . HIS A 1 94 ? -13.586 8.921 -1.417 1.00 85.94 94 HIS A C 1
ATOM 696 O O . HIS A 1 94 ? -14.665 9.348 -1.016 1.00 85.94 94 HIS A O 1
ATOM 702 N N . HIS A 1 95 ? -12.455 9.137 -0.734 1.00 87.00 95 HIS A N 1
ATOM 703 C CA . HIS A 1 95 ? -12.375 9.837 0.559 1.00 87.00 95 HIS A CA 1
ATOM 704 C C . HIS A 1 95 ? -13.270 9.226 1.659 1.00 87.00 95 HIS A C 1
ATOM 706 O O . HIS A 1 95 ? -13.773 9.919 2.554 1.00 87.00 95 HIS A O 1
ATOM 712 N N . ILE A 1 96 ? -13.443 7.905 1.614 1.00 89.38 96 ILE A N 1
ATOM 713 C CA . ILE A 1 96 ? -14.251 7.122 2.554 1.00 89.38 96 ILE A CA 1
ATOM 714 C C . ILE A 1 96 ? -13.360 6.262 3.449 1.00 89.38 96 ILE A C 1
ATOM 716 O O . ILE A 1 96 ? -12.213 5.972 3.137 1.00 89.38 96 ILE A O 1
ATOM 720 N N . ARG A 1 97 ? -13.883 5.859 4.609 1.00 89.31 97 ARG A N 1
ATOM 721 C CA . ARG A 1 97 ? -13.123 5.101 5.626 1.00 89.31 97 ARG A CA 1
ATOM 722 C C . ARG A 1 97 ? -13.666 3.701 5.880 1.00 89.31 97 ARG A C 1
ATOM 724 O O . ARG A 1 97 ? -13.085 2.959 6.675 1.00 89.31 97 ARG A O 1
ATOM 731 N N . HIS A 1 98 ? -14.780 3.368 5.242 1.00 91.44 98 HIS A N 1
ATOM 732 C CA . HIS A 1 98 ? -15.521 2.135 5.435 1.00 91.44 98 HIS A CA 1
ATOM 733 C C . HIS A 1 98 ? -15.968 1.635 4.068 1.00 91.44 98 HIS A C 1
ATOM 735 O O . HIS A 1 98 ? -16.520 2.404 3.287 1.00 91.44 98 HIS A O 1
ATOM 741 N N . LEU A 1 99 ? -15.719 0.360 3.793 1.00 92.94 99 LEU A N 1
ATOM 742 C CA . LEU A 1 99 ? -16.136 -0.320 2.574 1.00 92.94 99 LEU A CA 1
ATOM 743 C C . LEU A 1 99 ? -16.998 -1.522 2.957 1.00 92.94 99 LEU A C 1
ATOM 745 O O . LEU A 1 99 ? -16.476 -2.493 3.518 1.00 92.94 99 LEU A O 1
ATOM 749 N N . PRO A 1 100 ? -18.307 -1.489 2.669 1.00 93.75 100 PRO A N 1
ATOM 750 C CA . PRO A 1 100 ? -19.138 -2.678 2.727 1.00 93.75 100 PRO A CA 1
ATOM 751 C C . PRO A 1 100 ? -18.619 -3.736 1.747 1.00 93.75 100 PRO A C 1
ATOM 753 O O . PRO A 1 100 ? -18.332 -3.452 0.579 1.00 93.75 100 PRO A O 1
ATOM 756 N N . VAL A 1 101 ? -18.502 -4.969 2.229 1.00 94.31 101 VAL A N 1
ATOM 757 C CA . VAL A 1 101 ? -18.083 -6.120 1.432 1.00 94.31 101 VAL A CA 1
ATOM 758 C C . VAL A 1 101 ? -19.325 -6.891 1.018 1.00 94.31 101 VAL A C 1
ATOM 760 O O . VAL A 1 101 ? -20.088 -7.358 1.866 1.00 94.31 101 VAL A O 1
ATOM 763 N N . VAL A 1 102 ? -19.528 -7.026 -0.290 1.00 93.50 102 VAL A N 1
ATOM 764 C CA . VAL A 1 102 ? -20.742 -7.601 -0.873 1.00 93.50 102 VAL A CA 1
ATOM 765 C C . VAL A 1 102 ? -20.387 -8.800 -1.743 1.00 93.50 102 VAL A C 1
ATOM 767 O O . VAL A 1 102 ? -19.517 -8.730 -2.610 1.00 93.50 102 VAL A O 1
ATOM 770 N N . GLU A 1 103 ? -21.091 -9.912 -1.542 1.00 93.12 103 GLU A N 1
ATOM 771 C CA . GLU A 1 103 ? -20.991 -11.101 -2.386 1.00 93.12 103 GLU A CA 1
ATOM 772 C C . GLU A 1 103 ? -22.385 -11.510 -2.865 1.00 93.12 103 GLU A C 1
ATOM 774 O O . GLU A 1 103 ? -23.296 -11.731 -2.069 1.00 93.12 103 GLU A O 1
ATOM 779 N N . ARG A 1 104 ? -22.566 -11.607 -4.191 1.00 88.38 104 ARG A N 1
ATOM 780 C CA . ARG A 1 104 ? -23.855 -11.964 -4.820 1.00 88.38 104 ARG A CA 1
ATOM 781 C C . ARG A 1 104 ? -25.023 -11.089 -4.326 1.00 88.38 104 ARG A C 1
ATOM 783 O O . ARG A 1 104 ? -26.097 -11.602 -4.025 1.00 88.38 104 ARG A O 1
ATOM 790 N N . GLY A 1 105 ? -24.787 -9.781 -4.203 1.00 85.38 105 GLY A N 1
ATOM 791 C CA . GLY A 1 105 ? -25.794 -8.797 -3.783 1.00 85.38 105 GLY A CA 1
ATOM 792 C C . GLY A 1 105 ? -26.103 -8.773 -2.283 1.00 85.38 105 GLY A C 1
ATOM 793 O O . GLY A 1 105 ? -26.922 -7.966 -1.859 1.00 85.38 105 GLY A O 1
ATOM 794 N N . ARG A 1 106 ? -25.449 -9.616 -1.474 1.00 89.69 106 ARG A N 1
ATOM 795 C CA . ARG A 1 106 ? -25.630 -9.655 -0.018 1.00 89.69 106 ARG A CA 1
ATOM 796 C C . ARG A 1 106 ? -24.414 -9.106 0.706 1.00 89.69 106 ARG A C 1
ATOM 798 O O . ARG A 1 106 ? -23.279 -9.352 0.299 1.00 89.69 106 ARG A O 1
ATOM 805 N N . LEU A 1 107 ? -24.664 -8.389 1.795 1.00 91.56 107 LEU A N 1
ATOM 806 C CA . LEU A 1 107 ? -23.625 -7.905 2.696 1.00 91.56 107 LEU A CA 1
ATOM 807 C C . LEU A 1 107 ? -22.999 -9.094 3.438 1.00 91.56 107 LEU A C 1
ATOM 809 O O . LEU A 1 107 ? -23.699 -9.851 4.104 1.00 91.56 107 LEU A O 1
ATOM 813 N N . VAL A 1 108 ? -21.685 -9.265 3.306 1.00 92.31 108 VAL A N 1
ATOM 814 C CA . VAL A 1 108 ? -20.932 -10.368 3.936 1.00 92.31 108 VAL A CA 1
ATOM 815 C C . VAL A 1 108 ? -19.844 -9.883 4.892 1.00 92.31 108 VAL A C 1
ATOM 817 O O . VAL A 1 108 ? -19.246 -10.686 5.609 1.00 92.31 108 VAL A O 1
ATOM 820 N N . GLY A 1 109 ? -19.577 -8.579 4.912 1.00 91.94 109 GLY A N 1
ATOM 821 C CA . GLY A 1 109 ? -18.618 -7.980 5.825 1.00 91.94 109 GLY A CA 1
ATOM 822 C C . GLY A 1 109 ? -18.515 -6.469 5.668 1.00 91.94 109 GLY A C 1
ATOM 823 O O . GLY A 1 109 ? -19.147 -5.867 4.800 1.00 91.94 109 GLY A O 1
ATOM 824 N N . ILE A 1 110 ? -17.687 -5.858 6.505 1.00 92.19 110 ILE A N 1
ATOM 825 C CA . ILE A 1 110 ? -17.282 -4.459 6.393 1.00 92.19 110 ILE A CA 1
ATOM 826 C C . ILE A 1 110 ? -15.778 -4.354 6.637 1.00 92.19 110 ILE A C 1
ATOM 828 O O . ILE A 1 110 ? -15.222 -5.046 7.493 1.00 92.19 110 ILE A O 1
ATOM 832 N N . LEU A 1 111 ? -15.120 -3.501 5.861 1.00 92.12 111 LEU A N 1
ATOM 833 C CA . LEU A 1 111 ? -13.703 -3.188 5.989 1.00 92.12 111 LEU A CA 1
ATOM 834 C C . LEU A 1 111 ? -13.553 -1.732 6.425 1.00 92.12 111 LEU A C 1
ATOM 836 O O . LEU A 1 111 ? -14.205 -0.859 5.854 1.00 92.12 111 LEU A O 1
ATOM 840 N N . SER A 1 112 ? -12.699 -1.447 7.408 1.00 89.12 112 SER A N 1
ATOM 841 C CA . SER A 1 112 ? -12.435 -0.086 7.877 1.00 89.12 112 SER A CA 1
ATOM 842 C C . SER A 1 112 ? -10.962 0.277 7.751 1.00 89.12 112 SER A C 1
ATOM 844 O O . SER A 1 112 ? -10.087 -0.515 8.077 1.00 89.12 112 SER A O 1
ATOM 846 N N . ILE A 1 113 ? -10.662 1.533 7.412 1.00 84.81 113 ILE A N 1
ATOM 847 C CA . ILE A 1 113 ? -9.288 2.067 7.417 1.00 84.81 113 ILE A CA 1
ATOM 848 C C . ILE A 1 113 ? -8.612 1.994 8.803 1.00 84.81 113 ILE A C 1
ATOM 850 O O . ILE A 1 113 ? -7.396 2.138 8.936 1.00 84.81 113 ILE A O 1
ATOM 854 N N . ARG A 1 114 ? -9.401 1.823 9.874 1.00 80.12 114 ARG A N 1
ATOM 855 C CA . ARG A 1 114 ? -8.892 1.630 11.238 1.00 80.12 114 ARG A CA 1
ATOM 856 C C . ARG A 1 114 ? -8.474 0.185 11.521 1.00 80.12 114 ARG A C 1
ATOM 858 O O . ARG A 1 114 ? -7.870 -0.035 12.567 1.00 80.12 114 ARG A O 1
ATOM 865 N N . ASP A 1 115 ? -8.765 -0.773 10.640 1.00 81.50 115 ASP A N 1
ATOM 866 C CA . ASP A 1 115 ? -8.345 -2.155 10.856 1.00 81.50 115 ASP A CA 1
ATOM 867 C C . ASP A 1 115 ? -6.802 -2.225 10.881 1.00 81.50 115 ASP A C 1
ATOM 869 O O . ASP A 1 115 ? -6.147 -1.688 9.980 1.00 81.50 115 ASP A O 1
ATOM 873 N N . PRO A 1 116 ? -6.186 -2.852 11.907 1.00 67.94 116 PRO A N 1
ATOM 874 C CA . PRO A 1 116 ? -4.743 -2.754 12.165 1.00 67.94 116 PRO A CA 1
ATOM 875 C C . PRO A 1 116 ? -3.885 -3.164 10.972 1.00 67.94 116 PRO A C 1
ATOM 877 O O . PRO A 1 116 ? -2.821 -2.602 10.726 1.00 67.94 116 PRO A O 1
ATOM 880 N N . VAL A 1 117 ? -4.382 -4.126 10.199 1.00 69.06 117 VAL A N 1
ATOM 881 C CA . VAL A 1 117 ? -3.667 -4.671 9.055 1.00 69.06 117 VAL A CA 1
ATOM 882 C C . VAL A 1 117 ? -3.600 -3.677 7.896 1.00 69.06 117 VAL A C 1
ATOM 884 O O . VAL A 1 117 ? -2.561 -3.597 7.254 1.00 69.06 117 VAL A O 1
ATOM 887 N N . LEU A 1 118 ? -4.626 -2.842 7.689 1.00 66.56 118 LEU A N 1
ATOM 888 C CA . LEU A 1 118 ? -4.599 -1.747 6.705 1.00 66.56 118 LEU A CA 1
ATOM 889 C C . LEU A 1 118 ? -3.614 -0.629 7.078 1.00 66.56 118 LEU A C 1
ATOM 891 O O . LEU A 1 118 ? -3.174 0.114 6.206 1.00 66.56 118 LEU A O 1
ATOM 895 N N . ARG A 1 119 ? -3.220 -0.530 8.353 1.00 61.97 119 ARG A N 1
ATOM 896 C CA . ARG A 1 119 ? -2.178 0.400 8.817 1.00 61.97 119 ARG A CA 1
ATOM 897 C C . ARG A 1 119 ? -0.763 -0.159 8.699 1.00 61.97 119 ARG A C 1
ATOM 899 O O . ARG A 1 119 ? 0.187 0.565 8.992 1.00 61.97 119 ARG A O 1
ATOM 906 N N . HIS A 1 120 ? -0.600 -1.415 8.280 1.00 61.28 120 HIS A N 1
ATOM 907 C CA . HIS A 1 120 ? 0.721 -2.015 8.172 1.00 61.28 120 HIS A CA 1
ATOM 908 C C . HIS A 1 120 ? 1.540 -1.297 7.080 1.00 61.28 120 HIS A C 1
ATOM 910 O O . HIS A 1 120 ? 1.063 -1.172 5.945 1.00 61.28 120 HIS A O 1
ATOM 916 N N . PRO A 1 121 ? 2.792 -0.882 7.354 1.00 57.84 121 PRO A N 1
ATOM 917 C CA . PRO A 1 121 ? 3.635 -0.144 6.401 1.00 57.84 121 PRO A CA 1
ATOM 918 C C . PRO A 1 121 ? 3.877 -0.886 5.074 1.00 57.84 121 PRO A C 1
ATOM 920 O O . PRO A 1 121 ? 4.231 -0.277 4.069 1.00 57.84 121 PRO A O 1
ATOM 923 N N . ALA A 1 122 ? 3.631 -2.196 5.043 1.00 58.22 122 ALA A N 1
ATOM 924 C CA . ALA A 1 122 ? 3.754 -3.030 3.850 1.00 58.22 122 ALA A CA 1
ATOM 925 C C . ALA A 1 122 ? 2.664 -2.758 2.794 1.00 58.22 122 ALA A C 1
ATOM 927 O O . ALA A 1 122 ? 2.949 -2.865 1.607 1.00 58.22 122 ALA A O 1
ATOM 928 N N . LEU A 1 123 ? 1.442 -2.383 3.196 1.00 58.88 123 LEU A N 1
ATOM 929 C CA . LEU A 1 123 ? 0.357 -2.072 2.250 1.00 58.88 123 LEU A CA 1
ATOM 930 C C . LEU A 1 123 ? 0.459 -0.647 1.704 1.00 58.88 123 LEU A C 1
ATOM 932 O O . LEU A 1 123 ? 0.126 -0.421 0.545 1.00 58.88 123 LEU A O 1
ATOM 936 N N . ARG A 1 124 ? 0.997 0.292 2.495 1.00 57.47 124 ARG A N 1
ATOM 937 C CA . ARG A 1 124 ? 1.260 1.671 2.047 1.00 57.47 124 ARG A CA 1
ATOM 938 C C . ARG A 1 124 ? 2.181 1.734 0.829 1.00 57.47 124 ARG A C 1
ATOM 940 O O . ARG A 1 124 ? 1.949 2.530 -0.073 1.00 57.47 124 ARG A O 1
ATOM 947 N N . ARG A 1 125 ? 3.170 0.836 0.770 1.00 57.16 125 ARG A N 1
ATOM 948 C CA . ARG A 1 125 ? 4.091 0.725 -0.370 1.00 57.16 125 ARG A CA 1
ATOM 949 C C . ARG A 1 125 ? 3.363 0.385 -1.676 1.00 57.16 125 ARG A C 1
ATOM 951 O O . ARG A 1 125 ? 3.774 0.854 -2.727 1.00 57.16 125 ARG A O 1
ATOM 958 N N . VAL A 1 126 ? 2.263 -0.371 -1.619 1.00 57.97 126 VAL A N 1
ATOM 959 C CA . VAL A 1 126 ? 1.496 -0.759 -2.817 1.00 57.97 126 VAL A CA 1
ATOM 960 C C . VAL A 1 126 ? 0.684 0.418 -3.380 1.00 57.97 126 VAL A C 1
ATOM 962 O O . VAL A 1 126 ? 0.560 0.541 -4.600 1.00 57.97 126 VAL A O 1
ATOM 965 N N . ASP A 1 127 ? 0.185 1.305 -2.511 1.00 55.50 127 ASP A N 1
ATOM 966 C CA . ASP A 1 127 ? -0.525 2.544 -2.885 1.00 55.50 127 ASP A CA 1
ATOM 967 C C . ASP A 1 127 ? 0.444 3.556 -3.535 1.00 55.50 127 ASP A C 1
ATOM 969 O O . ASP A 1 127 ? 0.170 4.139 -4.587 1.00 55.50 127 ASP A O 1
ATOM 973 N N . GLU A 1 128 ? 1.642 3.696 -2.957 1.00 57.19 128 GLU A N 1
ATOM 974 C CA . GLU A 1 128 ? 2.706 4.571 -3.470 1.00 57.19 128 GLU A CA 1
ATOM 975 C C . GLU A 1 128 ? 3.276 4.076 -4.819 1.00 57.19 128 GLU A C 1
ATOM 977 O O . GLU A 1 128 ? 3.571 4.883 -5.707 1.00 57.19 128 GLU A O 1
ATOM 982 N N . GLU A 1 129 ? 3.361 2.759 -5.036 1.00 58.41 129 GLU A N 1
ATOM 983 C CA . GLU A 1 129 ? 3.903 2.166 -6.267 1.00 58.41 129 GLU A CA 1
ATOM 984 C C . GLU A 1 129 ? 2.980 2.305 -7.497 1.00 58.41 129 GLU A C 1
ATOM 986 O O . GLU A 1 129 ? 3.470 2.380 -8.631 1.00 58.41 129 GLU A O 1
ATOM 991 N N . ARG A 1 130 ? 1.649 2.365 -7.331 1.00 55.34 130 ARG A N 1
ATOM 992 C CA . ARG A 1 130 ? 0.715 2.338 -8.478 1.00 55.34 130 ARG A CA 1
ATOM 993 C C . ARG A 1 130 ? 0.651 3.648 -9.259 1.00 55.34 130 ARG A C 1
ATOM 995 O O . ARG A 1 130 ? 0.722 3.611 -10.492 1.00 55.34 130 ARG A O 1
ATOM 1002 N N . ARG A 1 131 ? 0.591 4.799 -8.577 1.00 52.50 131 ARG A N 1
ATOM 1003 C CA . ARG A 1 131 ? 0.522 6.129 -9.221 1.00 52.50 131 ARG A CA 1
ATOM 1004 C C . ARG A 1 131 ? 1.822 6.545 -9.922 1.00 52.50 131 ARG A C 1
ATOM 1006 O O . ARG A 1 131 ? 1.781 7.355 -10.841 1.00 52.50 131 ARG A O 1
ATOM 1013 N N . GLN A 1 132 ? 2.959 5.955 -9.552 1.00 58.25 132 GLN A N 1
ATOM 1014 C CA . GLN A 1 132 ? 4.273 6.260 -10.137 1.00 58.25 132 GLN A CA 1
ATOM 1015 C C . GLN A 1 132 ? 4.663 5.330 -11.303 1.00 58.25 132 GLN A C 1
ATOM 1017 O O . GLN A 1 132 ? 5.656 5.570 -11.987 1.00 58.25 132 GLN A O 1
ATOM 1022 N N . SER A 1 133 ? 3.896 4.265 -11.559 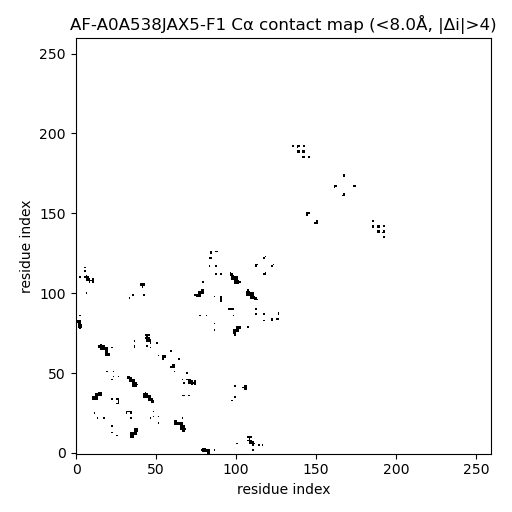1.00 64.06 133 SER A N 1
ATOM 1023 C CA . SER A 1 133 ? 4.398 3.097 -12.290 1.00 64.06 133 SER A CA 1
ATOM 1024 C C . SER A 1 133 ? 4.743 3.326 -13.766 1.00 64.06 133 SER A C 1
ATOM 1026 O O . SER A 1 133 ? 5.776 2.836 -14.207 1.00 64.06 133 SER A O 1
ATOM 1028 N N . VAL A 1 134 ? 3.942 4.051 -14.554 1.00 67.31 134 VAL A N 1
ATOM 1029 C CA . VAL A 1 134 ? 4.172 4.118 -16.015 1.00 67.31 134 VAL A CA 1
ATOM 1030 C C . VAL A 1 134 ? 5.387 4.982 -16.363 1.00 67.31 134 VAL A C 1
ATOM 1032 O O . VAL A 1 134 ? 6.281 4.528 -17.077 1.00 67.31 134 VAL A O 1
ATOM 1035 N N . GLN A 1 135 ? 5.460 6.203 -15.826 1.00 70.69 135 GLN A N 1
ATOM 1036 C CA . GLN A 1 135 ? 6.597 7.100 -16.062 1.00 70.69 135 GLN A CA 1
ATOM 1037 C C . GLN A 1 135 ? 7.885 6.566 -15.418 1.00 70.69 135 GLN A C 1
ATOM 1039 O O . GLN A 1 135 ? 8.946 6.642 -16.037 1.00 70.69 135 GLN A O 1
ATOM 1044 N N . ALA A 1 136 ? 7.801 5.963 -14.223 1.00 70.56 136 ALA A N 1
ATOM 1045 C CA . ALA A 1 136 ? 8.964 5.361 -13.572 1.00 70.56 136 ALA A CA 1
ATOM 1046 C C . ALA A 1 136 ? 9.499 4.155 -14.355 1.00 70.56 136 ALA A C 1
ATOM 1048 O O . ALA A 1 136 ? 10.696 4.092 -14.620 1.00 70.56 136 ALA A O 1
ATOM 1049 N N . ARG A 1 137 ? 8.620 3.252 -14.817 1.00 76.62 137 ARG A N 1
ATOM 1050 C CA . ARG A 1 137 ? 9.019 2.092 -15.636 1.00 76.62 137 ARG A CA 1
ATOM 1051 C C . ARG A 1 137 ? 9.667 2.509 -16.950 1.00 76.62 137 ARG A C 1
ATOM 1053 O O . ARG A 1 137 ? 10.616 1.861 -17.391 1.00 76.62 137 ARG A O 1
ATOM 1060 N N . LEU A 1 138 ? 9.171 3.579 -17.572 1.00 80.44 138 LEU A N 1
ATOM 1061 C CA . LEU A 1 138 ? 9.777 4.126 -18.781 1.00 80.44 138 LEU A CA 1
ATOM 1062 C C . LEU A 1 138 ? 11.194 4.647 -18.497 1.00 80.44 138 LEU A C 1
ATOM 1064 O O . LEU A 1 138 ? 12.125 4.266 -19.203 1.00 80.44 138 LEU A O 1
ATOM 1068 N N . ALA A 1 139 ? 11.375 5.444 -17.438 1.00 82.12 139 ALA A N 1
ATOM 1069 C CA . ALA A 1 139 ? 12.689 5.947 -17.033 1.00 82.12 139 ALA A CA 1
ATOM 1070 C C . ALA A 1 139 ? 13.671 4.812 -16.684 1.00 82.12 139 ALA A C 1
ATOM 1072 O O . ALA A 1 139 ? 14.830 4.866 -17.094 1.00 82.12 139 ALA A O 1
ATOM 1073 N N . ASP A 1 140 ? 13.207 3.765 -15.993 1.00 84.19 140 ASP A N 1
ATOM 1074 C CA . ASP A 1 140 ? 14.007 2.577 -15.666 1.00 84.19 140 ASP A CA 1
ATOM 1075 C C . ASP A 1 140 ? 14.445 1.817 -16.923 1.00 84.19 140 ASP A C 1
ATOM 1077 O O . ASP A 1 140 ? 15.610 1.446 -17.053 1.00 84.19 140 ASP A O 1
ATOM 1081 N N . THR A 1 141 ? 13.534 1.619 -17.879 1.00 86.19 141 THR A N 1
ATOM 1082 C CA . THR A 1 141 ? 13.832 0.901 -19.128 1.00 86.19 141 THR A CA 1
ATOM 1083 C C . THR A 1 141 ? 14.835 1.674 -19.984 1.00 86.19 141 THR A C 1
ATOM 1085 O O . THR A 1 141 ? 15.800 1.094 -20.480 1.00 86.19 141 THR A O 1
ATOM 1088 N N . ILE A 1 142 ? 14.641 2.992 -20.120 1.00 87.31 142 ILE A N 1
ATOM 1089 C CA . ILE A 1 142 ? 15.562 3.875 -20.849 1.00 87.31 142 ILE A CA 1
ATOM 1090 C C . ILE A 1 142 ? 16.938 3.875 -20.178 1.00 87.31 142 ILE A C 1
ATOM 1092 O O . ILE A 1 142 ? 17.948 3.729 -20.860 1.00 87.31 142 ILE A O 1
ATOM 1096 N N . THR A 1 143 ? 16.988 3.982 -18.849 1.00 87.75 143 THR A N 1
ATOM 1097 C CA . THR A 1 143 ? 18.245 3.973 -18.084 1.00 87.75 143 THR A CA 1
ATOM 1098 C C . THR A 1 143 ? 18.980 2.643 -18.225 1.00 87.75 143 THR A C 1
ATOM 1100 O O . THR A 1 143 ? 20.187 2.631 -18.460 1.00 87.75 143 THR A O 1
ATOM 1103 N N . ALA A 1 144 ? 18.265 1.519 -18.130 1.00 87.75 144 ALA A N 1
ATOM 1104 C CA . ALA A 1 144 ? 18.842 0.189 -18.303 1.00 87.75 144 ALA A CA 1
ATOM 1105 C C . ALA A 1 144 ? 19.411 -0.006 -19.716 1.00 87.75 144 ALA A C 1
ATOM 1107 O O . ALA A 1 144 ? 20.483 -0.586 -19.874 1.00 87.75 144 ALA A O 1
ATOM 1108 N N . PHE A 1 145 ? 18.725 0.514 -20.738 1.00 90.31 145 PHE A N 1
ATOM 1109 C CA . PHE A 1 145 ? 19.212 0.495 -22.113 1.00 90.31 145 PHE A CA 1
ATOM 1110 C C . PHE A 1 145 ? 20.441 1.397 -22.302 1.00 90.31 145 PHE A C 1
ATOM 1112 O O . PHE A 1 145 ? 21.459 0.929 -22.811 1.00 90.31 145 PHE A O 1
ATOM 1119 N N . ALA A 1 146 ? 20.390 2.650 -21.842 1.00 88.75 146 ALA A N 1
ATOM 1120 C CA . ALA A 1 146 ? 21.487 3.615 -21.961 1.00 88.75 146 ALA A CA 1
ATOM 1121 C C . ALA A 1 146 ? 22.757 3.179 -21.208 1.00 88.75 146 ALA A C 1
ATOM 1123 O O . ALA A 1 146 ? 23.868 3.457 -21.649 1.00 88.75 146 ALA A O 1
ATOM 1124 N N . GLY A 1 147 ? 22.605 2.455 -20.094 1.00 86.81 147 GLY A N 1
ATOM 1125 C CA . GLY A 1 147 ? 23.713 1.874 -19.330 1.00 86.81 147 GLY A CA 1
ATOM 1126 C C . GLY A 1 147 ? 24.267 0.556 -19.888 1.00 86.81 147 GLY A C 1
ATOM 1127 O O . GLY A 1 147 ? 25.122 -0.055 -19.249 1.00 86.81 147 GLY A O 1
ATOM 1128 N N . SER A 1 148 ? 23.780 0.078 -21.039 1.00 91.69 148 SER A N 1
ATOM 1129 C CA . SER A 1 148 ? 24.136 -1.232 -21.597 1.00 91.69 148 SER A CA 1
ATOM 1130 C C . SER A 1 148 ? 25.171 -1.148 -22.731 1.00 91.69 148 SER A C 1
ATOM 1132 O O . SER A 1 148 ? 25.218 -0.185 -23.492 1.00 91.69 148 SER A O 1
ATOM 1134 N N . MET A 1 149 ? 25.985 -2.197 -22.906 1.00 93.00 149 MET A N 1
ATOM 1135 C CA . MET A 1 149 ? 26.937 -2.293 -24.030 1.00 93.00 149 MET A CA 1
ATOM 1136 C C . MET A 1 149 ? 26.280 -2.281 -25.430 1.00 93.00 149 MET A C 1
ATOM 1138 O O . MET A 1 149 ? 26.838 -1.652 -26.330 1.00 93.00 149 MET A O 1
ATOM 1142 N N . PRO A 1 150 ? 25.102 -2.904 -25.659 1.00 93.12 150 PRO A N 1
ATOM 1143 C CA . PRO A 1 150 ? 24.396 -2.814 -26.940 1.00 93.12 150 PRO A CA 1
ATOM 1144 C C . PRO A 1 150 ? 24.126 -1.384 -27.418 1.00 93.12 150 PRO A C 1
ATOM 1146 O O . PRO A 1 150 ? 24.262 -1.110 -28.609 1.00 93.12 150 PRO A O 1
ATOM 1149 N N . PHE A 1 151 ? 23.791 -0.468 -26.504 1.00 93.12 151 PHE A N 1
ATOM 1150 C CA . PHE A 1 151 ? 23.580 0.944 -26.827 1.00 93.12 151 PHE A CA 1
ATOM 1151 C C . PHE A 1 151 ? 24.840 1.587 -27.423 1.00 93.12 151 PHE A C 1
ATOM 1153 O O . PHE A 1 151 ? 24.763 2.273 -28.445 1.00 93.12 151 PHE A O 1
ATOM 1160 N N . VAL A 1 152 ? 26.004 1.294 -26.834 1.00 92.62 152 VAL A N 1
ATOM 1161 C CA . VAL A 1 152 ? 27.311 1.791 -27.292 1.00 92.62 152 VAL A CA 1
ATOM 1162 C C . VAL A 1 152 ? 27.635 1.273 -28.693 1.00 92.62 152 VAL A C 1
ATOM 1164 O O . VAL A 1 152 ? 28.042 2.048 -29.560 1.00 92.62 152 VAL A O 1
ATOM 1167 N N . TYR A 1 153 ? 27.423 -0.020 -28.951 1.00 95.50 153 TYR A N 1
ATOM 1168 C CA . TYR A 1 153 ? 27.665 -0.594 -30.277 1.00 95.50 153 TYR A CA 1
ATOM 1169 C C . TYR A 1 153 ? 26.719 -0.028 -31.338 1.00 95.50 153 TYR A C 1
ATOM 1171 O O . TYR A 1 153 ? 27.164 0.279 -32.445 1.00 95.50 153 TYR A O 1
ATOM 1179 N N . LEU A 1 154 ? 25.439 0.159 -31.002 1.00 94.12 154 LEU A N 1
ATOM 1180 C CA . LEU A 1 154 ? 24.456 0.764 -31.900 1.00 94.12 154 LEU A CA 1
ATOM 1181 C C . LEU A 1 154 ? 24.857 2.195 -32.284 1.00 94.12 154 LEU A C 1
ATOM 1183 O O . LEU A 1 154 ? 24.844 2.531 -33.467 1.00 94.12 154 LEU A O 1
ATOM 1187 N N . HIS A 1 155 ? 25.300 2.998 -31.312 1.00 93.12 155 HIS A N 1
ATOM 1188 C CA . HIS A 1 155 ? 25.833 4.339 -31.557 1.00 93.12 155 HIS A CA 1
ATOM 1189 C C . HIS A 1 155 ? 27.067 4.314 -32.459 1.00 93.12 155 HIS A C 1
ATOM 1191 O O . HIS A 1 155 ? 27.125 5.039 -33.450 1.00 93.12 155 HIS A O 1
ATOM 1197 N N . LEU A 1 156 ? 28.041 3.452 -32.159 1.00 94.94 156 LEU A N 1
ATOM 1198 C CA . LEU A 1 156 ? 29.278 3.344 -32.933 1.00 94.94 156 LEU A CA 1
ATOM 1199 C C . LEU A 1 156 ? 29.007 2.995 -34.405 1.00 94.94 156 LEU A C 1
ATOM 1201 O O . LEU A 1 156 ? 29.589 3.604 -35.307 1.00 94.94 156 LEU A O 1
ATOM 1205 N N . VAL A 1 157 ? 28.108 2.039 -34.652 1.00 96.38 157 VAL A N 1
ATOM 1206 C CA . VAL A 1 157 ? 27.692 1.658 -36.009 1.00 96.38 157 VAL A CA 1
ATOM 1207 C C . VAL A 1 157 ? 26.966 2.814 -36.688 1.00 96.38 157 VAL A C 1
ATOM 1209 O O . VAL A 1 157 ? 27.308 3.150 -37.820 1.00 96.38 157 VAL A O 1
ATOM 1212 N N . TRP A 1 158 ? 26.019 3.460 -36.004 1.00 95.31 158 TRP A N 1
ATOM 1213 C CA . TRP A 1 158 ? 25.272 4.594 -36.548 1.00 95.31 158 TRP A CA 1
ATOM 1214 C C . TRP A 1 158 ? 26.191 5.749 -36.977 1.00 95.31 158 TRP A C 1
ATOM 1216 O O . TRP A 1 158 ? 26.093 6.207 -38.116 1.00 95.31 158 TRP A O 1
ATOM 1226 N N . PHE A 1 159 ? 27.158 6.143 -36.139 1.00 93.75 159 PHE A N 1
ATOM 1227 C CA . PHE A 1 159 ? 28.167 7.152 -36.488 1.00 93.75 159 PHE A CA 1
ATOM 1228 C C . PHE A 1 159 ? 29.014 6.745 -37.690 1.00 93.75 159 PHE A C 1
ATOM 1230 O O . PHE A 1 159 ? 29.213 7.533 -38.617 1.00 93.75 159 PHE A O 1
ATOM 1237 N N . THR A 1 160 ? 29.506 5.506 -37.684 1.00 93.44 160 THR A N 1
ATOM 1238 C CA . THR A 1 160 ? 30.355 4.982 -38.758 1.00 93.44 160 THR A CA 1
ATOM 1239 C C . THR A 1 160 ? 29.606 4.989 -40.088 1.00 93.44 160 THR A C 1
ATOM 1241 O O . THR A 1 160 ? 30.147 5.443 -41.095 1.00 93.44 160 THR A O 1
ATOM 1244 N N . VAL A 1 161 ? 28.343 4.552 -40.093 1.00 94.88 161 VAL A N 1
ATOM 1245 C CA . VAL A 1 161 ? 27.477 4.556 -41.278 1.00 94.88 161 VAL A CA 1
ATOM 1246 C C . VAL A 1 161 ? 27.206 5.985 -41.752 1.00 94.88 161 VAL A C 1
ATOM 1248 O O . VAL A 1 161 ? 27.337 6.257 -42.944 1.00 94.88 161 VAL A O 1
ATOM 1251 N N . TRP A 1 162 ? 26.895 6.915 -40.845 1.00 93.19 162 TRP A N 1
ATOM 1252 C CA . TRP A 1 162 ? 26.627 8.313 -41.197 1.00 93.19 162 TRP A CA 1
ATOM 1253 C C . TRP A 1 162 ? 27.820 8.982 -41.893 1.00 93.19 162 TRP A C 1
ATOM 1255 O O . TRP A 1 162 ? 27.660 9.652 -42.919 1.00 93.19 162 TRP A O 1
ATOM 1265 N N . ILE A 1 163 ? 29.027 8.755 -41.363 1.00 89.75 163 ILE A N 1
ATOM 1266 C CA . ILE A 1 163 ? 30.282 9.283 -41.913 1.00 89.75 163 ILE A CA 1
ATOM 1267 C C . ILE A 1 163 ? 30.627 8.594 -43.240 1.00 89.75 163 ILE A C 1
ATOM 1269 O O . ILE A 1 163 ? 30.970 9.272 -44.212 1.00 89.75 163 ILE A O 1
ATOM 1273 N N . ALA A 1 164 ? 30.509 7.264 -43.314 1.00 92.38 164 ALA A N 1
ATOM 1274 C CA . ALA A 1 164 ? 30.842 6.490 -44.510 1.00 92.38 164 ALA A CA 1
ATOM 1275 C C . ALA A 1 164 ? 29.936 6.832 -45.702 1.00 92.38 164 ALA A C 1
ATOM 1277 O O . ALA A 1 164 ? 30.417 6.967 -46.827 1.00 92.38 164 ALA A O 1
ATOM 1278 N N . LEU A 1 165 ? 28.640 7.036 -45.451 1.00 94.31 165 LEU A N 1
ATOM 1279 C CA . LEU A 1 165 ? 27.666 7.434 -46.469 1.00 94.31 165 LEU A CA 1
ATOM 1280 C C . LEU A 1 165 ? 27.743 8.926 -46.837 1.00 94.31 165 LEU A C 1
ATOM 1282 O O . LEU A 1 165 ? 26.997 9.369 -47.708 1.00 94.31 165 LEU A O 1
ATOM 1286 N N . ARG A 1 166 ? 28.636 9.705 -46.201 1.00 89.75 166 ARG A N 1
ATOM 1287 C CA . ARG A 1 166 ? 28.769 11.164 -46.373 1.00 89.75 166 ARG A CA 1
ATOM 1288 C C . ARG A 1 166 ? 27.419 11.894 -46.317 1.00 89.75 166 ARG A C 1
ATOM 1290 O O . ARG A 1 166 ? 27.181 12.813 -47.103 1.00 89.75 166 ARG A O 1
ATOM 1297 N N . LEU A 1 167 ? 26.547 11.498 -45.385 1.00 89.50 167 LEU A N 1
ATOM 1298 C CA . LEU A 1 167 ? 25.232 12.129 -45.196 1.00 89.50 167 LEU A CA 1
ATOM 1299 C C . LEU A 1 167 ? 25.349 13.610 -44.813 1.00 89.50 167 LEU A C 1
ATOM 1301 O O . LEU A 1 167 ? 24.450 14.402 -45.082 1.00 89.50 167 LEU A O 1
ATOM 1305 N N . GLU A 1 168 ? 26.483 13.993 -44.232 1.00 90.00 168 GLU A N 1
ATOM 1306 C CA . GLU A 1 168 ? 26.822 15.367 -43.908 1.00 90.00 168 GLU A CA 1
ATOM 1307 C C . GLU A 1 168 ? 28.259 15.678 -44.349 1.00 90.00 168 GLU A C 1
ATOM 1309 O O . GLU A 1 168 ? 29.162 14.842 -44.238 1.00 90.00 168 GLU A O 1
ATOM 1314 N N . LYS A 1 169 ? 28.480 16.891 -44.869 1.00 87.06 169 LYS A N 1
ATOM 1315 C CA . LYS A 1 169 ? 29.822 17.369 -45.220 1.00 87.06 169 LYS A CA 1
ATOM 1316 C C . LYS A 1 169 ? 30.523 17.870 -43.968 1.00 87.06 169 LYS A C 1
ATOM 1318 O O . LYS A 1 169 ? 29.930 18.594 -43.180 1.00 87.06 169 LYS A O 1
ATOM 1323 N N . TYR A 1 170 ? 31.804 17.541 -43.837 1.00 87.31 170 TYR A N 1
ATOM 1324 C CA . TYR A 1 170 ? 32.638 18.114 -42.789 1.00 87.31 170 TYR A CA 1
ATOM 1325 C C . TYR A 1 170 ? 32.628 19.654 -42.884 1.00 87.31 170 TYR A C 1
ATOM 1327 O O . TYR A 1 170 ? 32.866 20.174 -43.982 1.00 87.31 170 TYR A O 1
ATOM 1335 N N . PRO A 1 171 ? 32.395 20.382 -41.774 1.00 83.19 171 PRO A N 1
ATOM 1336 C CA . PRO A 1 171 ? 32.259 19.918 -40.381 1.00 83.19 171 PRO A CA 1
ATOM 1337 C C . PRO A 1 171 ? 30.850 19.404 -40.005 1.00 83.19 171 PRO A C 1
ATOM 1339 O O . PRO A 1 171 ? 29.849 19.985 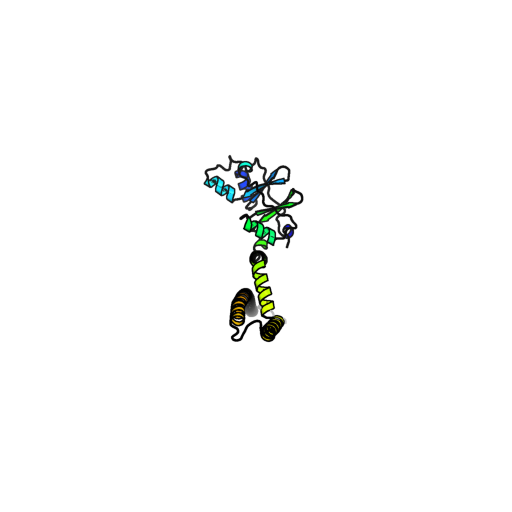-40.406 1.00 83.19 171 PRO A O 1
ATOM 1342 N N . PHE A 1 172 ? 30.776 18.337 -39.195 1.00 88.75 172 PHE A N 1
ATOM 1343 C CA . PHE A 1 172 ? 29.532 17.627 -38.831 1.00 88.75 172 PHE A CA 1
ATOM 1344 C C . PHE A 1 172 ? 28.648 18.372 -37.800 1.00 88.75 172 PHE A C 1
ATOM 1346 O O . PHE A 1 172 ? 28.537 17.973 -36.635 1.00 88.75 172 PHE A O 1
ATOM 1353 N N . GLY A 1 173 ? 28.040 19.489 -38.194 1.00 90.19 173 GLY A N 1
ATOM 1354 C CA . GLY A 1 173 ? 27.208 20.319 -37.317 1.00 90.19 173 GLY A CA 1
ATOM 1355 C C . GLY A 1 173 ? 25.894 19.658 -36.882 1.00 90.19 173 GLY A C 1
ATOM 1356 O O . GLY A 1 173 ? 25.537 19.701 -35.707 1.00 90.19 173 GLY A O 1
ATOM 1357 N N . LEU A 1 174 ? 25.176 19.010 -37.798 1.00 89.88 174 LEU A N 1
ATOM 1358 C CA . LEU A 1 174 ? 23.911 18.335 -37.500 1.00 89.88 174 LEU A CA 1
ATOM 1359 C C . LEU A 1 174 ? 24.135 17.110 -36.617 1.00 89.88 174 LEU A C 1
ATOM 1361 O O . LEU A 1 174 ? 23.416 16.933 -35.633 1.00 89.88 174 LEU A O 1
ATOM 1365 N N . LEU A 1 175 ? 25.153 16.300 -36.920 1.00 89.56 175 LEU A N 1
ATOM 1366 C CA . LEU A 1 175 ? 25.493 15.128 -36.113 1.00 89.56 175 LEU A CA 1
ATOM 1367 C C . LEU A 1 175 ? 25.794 15.514 -34.656 1.00 89.56 175 LEU A C 1
ATOM 1369 O O . LEU A 1 175 ? 25.259 14.916 -33.727 1.00 89.56 175 LEU A O 1
ATOM 1373 N N . THR A 1 176 ? 26.612 16.548 -34.447 1.00 91.00 176 THR A N 1
ATOM 1374 C CA . THR A 1 176 ? 26.982 17.018 -33.100 1.00 91.00 176 THR A CA 1
ATOM 1375 C C . THR A 1 176 ? 25.798 17.612 -32.337 1.00 91.00 176 THR A C 1
ATOM 1377 O O . THR A 1 176 ? 25.665 17.368 -31.136 1.00 91.00 176 THR A O 1
ATOM 1380 N N . MET A 1 177 ? 24.900 18.328 -33.018 1.00 94.00 177 MET A N 1
ATOM 1381 C CA . MET A 1 177 ? 23.664 18.845 -32.426 1.00 94.00 177 MET A CA 1
ATOM 1382 C C . MET A 1 177 ? 22.727 17.718 -31.967 1.00 94.00 177 MET A C 1
ATOM 1384 O O . MET A 1 177 ? 22.234 17.763 -30.840 1.00 94.00 177 MET A O 1
ATOM 1388 N N . ILE A 1 178 ? 22.504 16.701 -32.809 1.00 93.06 178 ILE A N 1
ATOM 1389 C CA . ILE A 1 178 ? 21.620 15.567 -32.488 1.00 93.06 178 ILE A CA 1
ATOM 1390 C C . ILE A 1 178 ? 22.145 14.808 -31.265 1.00 93.06 178 ILE A C 1
ATOM 1392 O O . ILE A 1 178 ? 21.398 14.589 -30.314 1.00 93.06 178 ILE A O 1
ATOM 1396 N N . VAL A 1 179 ? 23.439 14.483 -31.246 1.00 93.06 179 VAL A N 1
ATOM 1397 C CA . VAL A 1 179 ? 24.061 13.729 -30.143 1.00 93.06 179 VAL A CA 1
ATOM 1398 C C . VAL A 1 179 ? 24.035 14.512 -28.837 1.00 93.06 179 VAL A C 1
ATOM 1400 O O . VAL A 1 179 ? 23.792 13.945 -27.774 1.00 93.06 179 VAL A O 1
ATOM 1403 N N . SER A 1 180 ? 24.262 15.825 -28.903 1.00 94.06 180 SER A N 1
ATOM 1404 C CA . SER A 1 180 ? 24.210 16.686 -27.719 1.00 94.06 180 SER A CA 1
ATOM 1405 C C . SER A 1 180 ? 22.806 16.713 -27.117 1.00 94.06 180 SER A C 1
ATOM 1407 O O . SER A 1 180 ? 22.653 16.643 -25.898 1.00 94.06 180 SER A O 1
ATOM 1409 N N . LEU A 1 181 ? 21.774 16.769 -27.964 1.00 95.25 181 LEU A N 1
ATOM 1410 C CA . LEU A 1 181 ? 20.386 16.729 -27.515 1.00 95.25 181 LEU A CA 1
ATOM 1411 C C . LEU A 1 181 ? 20.038 15.368 -26.896 1.00 95.25 181 LEU A C 1
ATOM 1413 O O . LEU A 1 181 ? 19.469 15.318 -25.806 1.00 95.25 181 LEU A O 1
ATOM 1417 N N . GLU A 1 182 ? 20.418 14.273 -27.555 1.00 93.00 182 GLU A N 1
ATOM 1418 C CA . GLU A 1 182 ? 20.216 12.912 -27.051 1.00 93.00 182 GLU A CA 1
ATOM 1419 C C . GLU A 1 182 ? 20.888 12.704 -25.686 1.00 93.00 182 GLU A C 1
ATOM 1421 O O . GLU A 1 182 ? 20.255 12.198 -24.757 1.00 93.00 182 GLU A O 1
ATOM 1426 N N . ALA A 1 183 ? 22.129 13.174 -25.521 1.00 92.00 183 ALA A N 1
ATOM 1427 C CA . ALA A 1 183 ? 22.870 13.060 -24.269 1.00 92.00 183 ALA A CA 1
ATOM 1428 C C . ALA A 1 183 ? 22.175 13.781 -23.104 1.00 92.00 183 ALA A C 1
ATOM 1430 O O . ALA A 1 183 ? 22.114 13.234 -22.003 1.00 92.00 183 ALA A O 1
ATOM 1431 N N . ILE A 1 184 ? 21.611 14.974 -23.333 1.00 94.00 184 ILE A N 1
ATOM 1432 C CA . ILE A 1 184 ? 20.861 15.717 -22.306 1.00 94.00 184 ILE A CA 1
ATOM 1433 C C . ILE A 1 184 ? 19.621 14.926 -21.866 1.00 94.00 184 ILE A C 1
ATOM 1435 O O . ILE A 1 184 ? 19.372 14.779 -20.664 1.00 94.00 184 ILE A O 1
ATOM 1439 N N . PHE A 1 185 ? 18.858 14.380 -22.818 1.00 90.50 185 PHE A N 1
ATOM 1440 C CA . PHE A 1 185 ? 17.670 13.583 -22.505 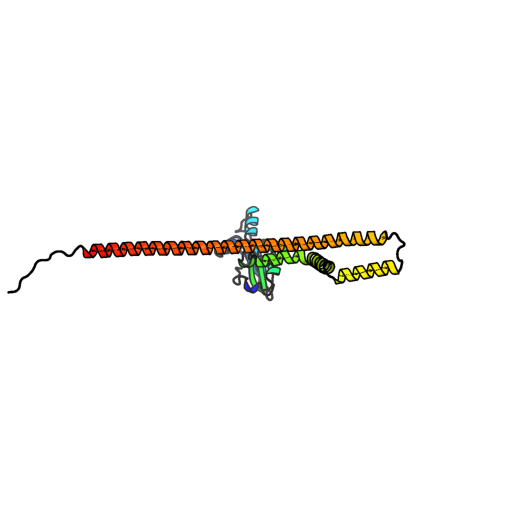1.00 90.50 185 PHE A CA 1
ATOM 1441 C C . PHE A 1 185 ? 18.028 12.309 -21.736 1.00 90.50 185 PHE A C 1
ATOM 1443 O O . PHE A 1 185 ? 17.438 12.047 -20.685 1.00 90.50 185 PHE A O 1
ATOM 1450 N N . LEU A 1 186 ? 19.024 11.549 -22.200 1.00 91.75 186 LEU A N 1
ATOM 1451 C CA . LEU A 1 186 ? 19.460 10.323 -21.532 1.00 91.75 186 LEU A CA 1
ATOM 1452 C C . LEU A 1 186 ? 20.007 10.602 -20.130 1.00 91.75 186 LEU A C 1
ATOM 1454 O O . LEU A 1 186 ? 19.601 9.930 -19.184 1.00 91.75 186 LEU A O 1
ATOM 1458 N N . ALA A 1 187 ? 20.850 11.625 -19.962 1.00 91.50 187 ALA A N 1
ATOM 1459 C CA . ALA A 1 187 ? 21.376 12.014 -18.654 1.00 91.50 187 ALA A CA 1
ATOM 1460 C C . ALA A 1 187 ? 20.256 12.380 -17.669 1.00 91.50 187 ALA A C 1
ATOM 1462 O O . ALA A 1 187 ? 20.309 11.984 -16.505 1.00 91.50 187 ALA A O 1
ATOM 1463 N N . THR A 1 188 ? 19.211 13.069 -18.137 1.00 90.38 188 THR A N 1
ATOM 1464 C CA . THR A 1 188 ? 18.049 13.415 -17.307 1.00 90.38 188 THR A CA 1
ATOM 1465 C C . THR A 1 188 ? 17.304 12.165 -16.835 1.00 90.38 188 THR A C 1
ATOM 1467 O O . THR A 1 188 ? 17.030 12.027 -15.642 1.00 90.38 188 THR A O 1
ATOM 1470 N N . PHE A 1 189 ? 17.010 11.218 -17.733 1.00 89.25 189 PHE A N 1
ATOM 1471 C CA . PHE A 1 18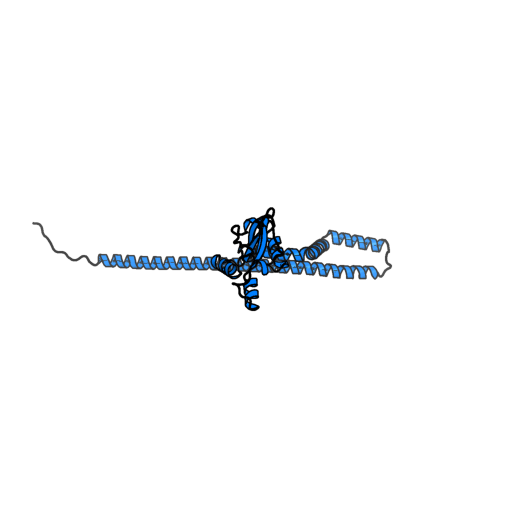9 ? 16.342 9.967 -17.352 1.00 89.25 189 PHE A CA 1
ATOM 1472 C C . PHE A 1 189 ? 17.187 9.125 -16.394 1.00 89.25 189 PHE A C 1
ATOM 1474 O O . PHE A 1 189 ? 16.661 8.648 -15.386 1.00 89.25 189 PHE A O 1
ATOM 1481 N N . VAL A 1 190 ? 18.491 9.010 -16.661 1.00 88.94 190 VAL A N 1
ATOM 1482 C CA . VAL A 1 190 ? 19.444 8.305 -15.794 1.00 88.94 190 VAL A CA 1
ATOM 1483 C C . VAL A 1 190 ? 19.465 8.934 -14.401 1.00 88.94 190 VAL A C 1
ATOM 1485 O O . VAL A 1 190 ? 19.334 8.216 -13.411 1.00 88.94 190 VAL A O 1
ATOM 1488 N N . MET A 1 191 ? 19.544 10.265 -14.305 1.00 87.81 191 MET A N 1
ATOM 1489 C CA . MET A 1 191 ? 19.556 10.985 -13.028 1.00 87.81 191 MET A CA 1
ATOM 1490 C C . MET A 1 191 ? 18.251 10.789 -12.243 1.00 87.81 191 MET A C 1
ATOM 1492 O O . MET A 1 191 ? 18.289 10.520 -11.044 1.00 87.81 191 MET A O 1
ATOM 1496 N N . ILE A 1 192 ? 17.093 10.851 -12.910 1.00 85.38 192 ILE A N 1
ATOM 1497 C CA . ILE A 1 192 ? 15.787 10.577 -12.283 1.00 85.38 192 ILE A CA 1
ATOM 1498 C C . ILE A 1 192 ? 15.733 9.140 -11.747 1.00 85.38 192 ILE A C 1
ATOM 1500 O O . ILE A 1 192 ? 15.219 8.895 -10.653 1.00 85.38 192 ILE A O 1
ATOM 1504 N N . SER A 1 193 ? 16.256 8.178 -12.510 1.00 85.94 193 SER A N 1
ATOM 1505 C CA . SER A 1 193 ? 16.287 6.769 -12.118 1.00 85.94 193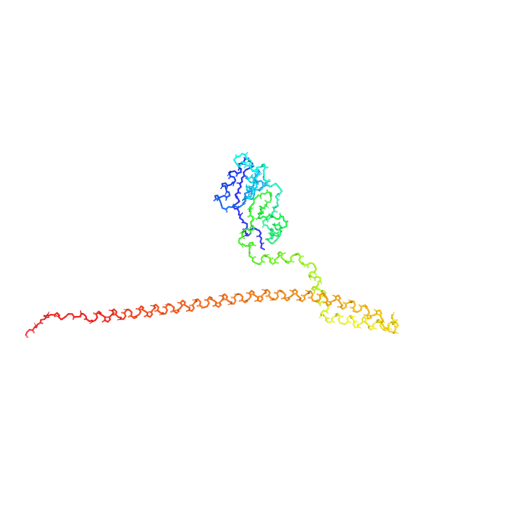 SER A CA 1
ATOM 1506 C C . SER A 1 193 ? 17.210 6.508 -10.929 1.00 85.94 193 SER A C 1
ATOM 1508 O O . SER A 1 193 ? 16.820 5.808 -9.994 1.00 85.94 193 SER A O 1
ATOM 1510 N N . GLN A 1 194 ? 18.399 7.113 -10.935 1.00 86.56 194 GLN A N 1
ATOM 1511 C CA . GLN A 1 194 ? 19.370 7.032 -9.845 1.00 86.56 194 GLN A CA 1
ATOM 1512 C C . GLN A 1 194 ? 18.830 7.664 -8.561 1.00 86.56 194 GLN A C 1
ATOM 1514 O O . GLN A 1 194 ? 18.818 6.998 -7.533 1.00 86.56 194 GLN A O 1
ATOM 1519 N N . ASN A 1 195 ? 18.282 8.883 -8.630 1.00 85.56 195 ASN A N 1
ATOM 1520 C CA . ASN A 1 195 ? 17.733 9.579 -7.462 1.00 85.56 195 ASN A CA 1
ATOM 1521 C C . ASN A 1 195 ? 16.617 8.764 -6.779 1.00 85.56 195 ASN A C 1
ATOM 1523 O O . ASN A 1 195 ? 16.561 8.648 -5.556 1.00 85.56 195 ASN A O 1
ATOM 1527 N N . ARG A 1 196 ? 15.757 8.111 -7.571 1.00 83.19 196 ARG A N 1
ATOM 1528 C CA . ARG A 1 196 ? 14.727 7.199 -7.048 1.00 83.19 196 ARG A CA 1
ATOM 1529 C C . ARG A 1 196 ? 15.330 5.953 -6.392 1.00 83.19 196 ARG A C 1
ATOM 1531 O O . ARG A 1 196 ? 14.870 5.545 -5.325 1.00 83.19 196 ARG A O 1
ATOM 1538 N N . ALA A 1 197 ? 16.327 5.331 -7.021 1.00 83.12 197 ALA A N 1
ATOM 1539 C CA . ALA A 1 197 ? 17.012 4.170 -6.457 1.00 83.12 197 ALA A CA 1
ATOM 1540 C C . ALA A 1 197 ? 17.740 4.522 -5.147 1.00 83.12 197 ALA A C 1
ATOM 1542 O O . ALA A 1 197 ? 17.720 3.732 -4.204 1.00 83.12 197 ALA A O 1
ATOM 1543 N N . ASP A 1 198 ? 18.324 5.715 -5.064 1.00 84.50 198 ASP A N 1
ATOM 1544 C CA . ASP A 1 198 ? 18.996 6.237 -3.873 1.00 84.50 198 ASP A CA 1
ATOM 1545 C C . ASP A 1 198 ? 18.018 6.500 -2.736 1.00 84.50 198 ASP A C 1
ATOM 1547 O O . ASP A 1 198 ? 18.234 6.003 -1.633 1.00 84.50 198 ASP A O 1
ATOM 1551 N N . ALA A 1 199 ? 16.898 7.169 -3.015 1.00 81.94 199 ALA A N 1
ATOM 1552 C CA . ALA A 1 199 ? 15.844 7.383 -2.027 1.00 81.94 199 ALA A CA 1
ATOM 1553 C C . ALA A 1 199 ? 15.324 6.053 -1.453 1.00 81.94 199 ALA A C 1
ATOM 1555 O O . ALA A 1 199 ? 15.153 5.908 -0.242 1.00 81.94 199 ALA A O 1
ATOM 1556 N N . LYS A 1 200 ? 15.137 5.035 -2.308 1.00 81.62 200 LYS A N 1
ATOM 1557 C CA . LYS A 1 200 ? 14.737 3.692 -1.860 1.00 81.62 200 LYS A CA 1
ATOM 1558 C C . LYS A 1 200 ? 15.815 3.024 -1.001 1.00 81.62 200 LYS A C 1
ATOM 1560 O O . LYS A 1 200 ? 15.478 2.373 -0.015 1.00 81.62 200 LYS A O 1
ATOM 1565 N N . ARG A 1 201 ? 17.094 3.167 -1.363 1.00 78.44 201 ARG A N 1
ATOM 1566 C CA . ARG A 1 201 ? 18.219 2.642 -0.572 1.00 78.44 201 ARG A CA 1
ATOM 1567 C C . ARG A 1 201 ? 18.310 3.309 0.798 1.00 78.44 201 ARG A C 1
ATOM 1569 O O . ARG A 1 201 ? 18.500 2.597 1.776 1.00 78.44 201 ARG A O 1
ATOM 1576 N N . GLN A 1 202 ? 18.119 4.626 0.871 1.00 84.38 202 GLN A N 1
ATOM 1577 C CA . GLN A 1 202 ? 18.100 5.376 2.131 1.00 84.38 202 GLN A CA 1
ATOM 1578 C C . GLN A 1 202 ? 16.959 4.914 3.038 1.00 84.38 202 GLN A C 1
ATOM 1580 O O . GLN A 1 202 ? 17.215 4.497 4.159 1.00 84.38 202 GLN A O 1
ATOM 1585 N N . ALA A 1 203 ? 15.727 4.843 2.525 1.00 80.00 203 ALA A N 1
ATOM 1586 C CA . ALA A 1 203 ? 14.583 4.390 3.319 1.00 80.00 203 ALA A CA 1
ATOM 1587 C C . ALA A 1 203 ? 14.752 2.958 3.868 1.00 80.00 203 ALA A C 1
ATOM 1589 O O . ALA A 1 203 ? 14.289 2.641 4.964 1.00 80.00 203 ALA A O 1
ATOM 1590 N N . LEU A 1 204 ? 15.403 2.070 3.106 1.00 79.88 204 LEU A N 1
ATOM 1591 C CA . LEU A 1 204 ? 15.732 0.723 3.576 1.00 79.88 204 LEU A CA 1
ATOM 1592 C C . LEU A 1 204 ? 16.836 0.736 4.639 1.00 79.88 204 LEU A C 1
ATOM 1594 O O . LEU A 1 204 ? 16.721 -0.001 5.615 1.00 79.88 204 LEU A O 1
ATOM 1598 N N . ALA A 1 205 ? 17.872 1.560 4.466 1.00 83.12 205 ALA A N 1
ATOM 1599 C CA . ALA A 1 205 ? 18.958 1.703 5.431 1.00 83.12 205 ALA A CA 1
ATOM 1600 C C . ALA A 1 205 ? 18.461 2.271 6.770 1.00 83.12 205 ALA A C 1
ATOM 1602 O O . ALA A 1 205 ? 18.817 1.735 7.815 1.00 83.12 205 ALA A O 1
ATOM 1603 N N . ASP A 1 206 ? 17.581 3.275 6.743 1.00 87.81 206 ASP A N 1
ATOM 1604 C CA . ASP A 1 206 ? 16.991 3.871 7.948 1.00 87.81 206 ASP A CA 1
ATOM 1605 C C . ASP A 1 206 ? 16.188 2.835 8.750 1.00 87.81 206 ASP A C 1
ATOM 1607 O O . ASP A 1 206 ? 16.359 2.705 9.960 1.00 87.81 206 ASP A O 1
ATOM 1611 N N . HIS A 1 207 ? 15.368 2.024 8.073 1.00 82.38 207 HIS A N 1
ATOM 1612 C CA . HIS A 1 207 ? 14.621 0.944 8.725 1.00 82.38 207 HIS A CA 1
ATOM 1613 C C . HIS A 1 207 ? 15.546 -0.152 9.276 1.00 82.38 207 HIS A C 1
ATOM 1615 O O . HIS A 1 207 ? 15.287 -0.713 10.339 1.00 82.38 207 HIS A O 1
ATOM 1621 N N . GLN A 1 208 ? 16.612 -0.505 8.551 1.00 84.75 208 GLN A N 1
ATOM 1622 C CA . GLN A 1 208 ? 17.612 -1.452 9.054 1.00 84.75 208 GLN A CA 1
ATOM 1623 C C . GLN A 1 208 ? 18.295 -0.913 10.311 1.00 84.75 208 GLN A C 1
ATOM 1625 O O . GLN A 1 208 ? 18.476 -1.662 11.266 1.00 84.75 208 GLN A O 1
ATOM 1630 N N . TRP A 1 209 ? 18.624 0.377 10.328 1.00 88.62 209 TRP A N 1
ATOM 1631 C CA . TRP A 1 209 ? 19.222 1.033 11.482 1.00 88.62 209 TRP A CA 1
ATOM 1632 C C . TRP A 1 209 ? 18.281 1.024 12.692 1.00 88.62 209 TRP A C 1
ATOM 1634 O O . TRP A 1 209 ? 18.703 0.651 13.783 1.00 88.62 209 TRP A O 1
ATOM 1644 N N . GLU A 1 210 ? 16.996 1.330 12.496 1.00 90.94 210 GLU A N 1
ATOM 1645 C CA . GLU A 1 210 ? 15.992 1.287 13.567 1.00 90.94 210 GLU A CA 1
ATOM 1646 C C . GLU A 1 210 ? 15.822 -0.122 14.157 1.00 90.94 210 GLU A C 1
ATOM 1648 O O . GLU A 1 210 ? 15.776 -0.273 15.377 1.00 90.94 210 GLU A O 1
ATOM 1653 N N . MET A 1 211 ? 15.787 -1.168 13.320 1.00 87.56 211 MET A N 1
ATOM 1654 C CA . MET A 1 211 ? 15.712 -2.546 13.824 1.00 87.56 211 MET A CA 1
ATOM 1655 C C . MET A 1 211 ? 16.946 -2.932 14.634 1.00 87.56 211 MET A C 1
ATOM 1657 O O . MET A 1 211 ? 16.801 -3.523 15.698 1.00 87.56 211 MET A O 1
ATOM 1661 N N . VAL A 1 212 ? 18.145 -2.572 14.167 1.00 92.31 212 VAL A N 1
ATOM 1662 C CA . VAL A 1 212 ? 19.385 -2.842 14.908 1.00 92.31 212 VAL A CA 1
ATOM 1663 C C . VAL A 1 212 ? 19.376 -2.124 16.256 1.00 92.31 212 VAL A C 1
ATOM 1665 O O . VAL A 1 212 ? 19.714 -2.728 17.267 1.00 92.31 212 VAL A O 1
ATOM 1668 N N . GLN A 1 213 ? 18.929 -0.867 16.304 1.00 91.75 213 GLN A N 1
ATOM 1669 C CA . GLN A 1 213 ? 18.795 -0.128 17.563 1.00 91.75 213 GLN A CA 1
ATOM 1670 C C . GLN A 1 213 ? 17.776 -0.773 18.510 1.00 91.75 213 GLN A C 1
ATOM 1672 O O . GLN A 1 213 ? 17.996 -0.845 19.719 1.00 91.75 213 GLN A O 1
ATOM 1677 N N . TYR A 1 214 ? 16.663 -1.273 17.974 1.00 91.19 214 TYR A N 1
ATOM 1678 C CA . TYR A 1 214 ? 15.687 -2.014 18.763 1.00 91.19 214 TYR A CA 1
ATOM 1679 C C . TYR A 1 214 ? 16.279 -3.315 19.326 1.00 91.19 214 TYR A C 1
ATOM 1681 O O . TYR A 1 214 ? 16.104 -3.603 20.509 1.00 91.19 214 TYR A O 1
ATOM 1689 N N . GLU A 1 215 ? 17.012 -4.074 18.509 1.00 91.44 215 GLU A N 1
ATOM 1690 C CA . GLU A 1 215 ? 17.701 -5.298 18.930 1.00 91.44 215 GLU A CA 1
ATOM 1691 C C . GLU A 1 215 ? 18.776 -5.022 19.989 1.00 91.44 215 GLU A C 1
ATOM 1693 O O . GLU A 1 215 ? 18.832 -5.732 20.994 1.00 91.44 215 GLU A O 1
ATOM 1698 N N . GLU A 1 216 ? 19.589 -3.974 19.821 1.00 93.38 216 GLU A N 1
ATOM 1699 C CA . GLU A 1 216 ? 20.562 -3.545 20.835 1.00 93.38 216 GLU A CA 1
ATOM 1700 C C . GLU A 1 216 ? 19.871 -3.229 22.159 1.00 93.38 216 GLU A C 1
ATOM 1702 O O . GLU A 1 216 ? 20.264 -3.759 23.197 1.00 93.38 216 GLU A O 1
ATOM 1707 N N . LYS A 1 217 ? 18.784 -2.454 22.125 1.00 94.94 217 LYS A N 1
ATOM 1708 C CA . LYS A 1 217 ? 18.031 -2.110 23.332 1.00 94.94 217 LYS A CA 1
ATOM 1709 C C . LYS A 1 217 ? 17.454 -3.345 24.029 1.00 94.94 217 LYS A C 1
ATOM 1711 O O . LYS A 1 217 ? 17.517 -3.443 25.251 1.00 94.94 217 LYS A O 1
ATOM 1716 N N . GLN A 1 218 ? 16.914 -4.301 23.271 1.00 91.00 218 GLN A N 1
ATOM 1717 C CA . GLN A 1 218 ? 16.437 -5.569 23.833 1.00 91.00 218 GLN A CA 1
ATOM 1718 C C . GLN A 1 218 ? 17.576 -6.358 24.489 1.00 91.00 218 GLN A C 1
ATOM 1720 O O . GLN A 1 218 ? 17.406 -6.900 25.581 1.00 91.00 218 GLN A O 1
ATOM 1725 N N . ASN A 1 219 ? 18.754 -6.384 23.867 1.00 93.38 219 ASN A N 1
ATOM 1726 C CA . ASN A 1 219 ? 19.922 -7.045 24.439 1.00 93.38 219 ASN A CA 1
ATOM 1727 C C . ASN A 1 219 ? 20.397 -6.357 25.732 1.00 93.38 219 ASN A C 1
ATOM 1729 O O . ASN A 1 219 ? 20.694 -7.042 26.711 1.00 93.38 219 ASN A O 1
ATOM 1733 N N . GLU A 1 220 ? 20.421 -5.023 25.779 1.00 95.56 220 GLU A N 1
ATOM 1734 C CA . GLU A 1 220 ? 20.758 -4.258 26.989 1.00 95.56 220 GLU A CA 1
ATOM 1735 C C . GLU A 1 220 ? 19.752 -4.487 28.129 1.00 95.56 220 GLU A C 1
ATOM 1737 O O . GLU A 1 220 ? 20.144 -4.674 29.287 1.00 95.56 220 GLU A O 1
ATOM 1742 N N . GLU A 1 221 ? 18.454 -4.528 27.816 1.00 95.75 221 GLU A N 1
ATOM 1743 C CA . GLU A 1 221 ? 17.391 -4.841 28.778 1.00 95.75 221 GLU A CA 1
ATOM 1744 C C . GLU A 1 221 ? 17.569 -6.252 29.362 1.00 95.75 221 GLU A C 1
ATOM 1746 O O . GLU A 1 221 ? 17.498 -6.433 30.581 1.00 95.75 221 GLU A O 1
ATOM 1751 N N . LEU A 1 222 ? 17.883 -7.246 28.523 1.00 94.62 222 LEU A N 1
ATOM 1752 C CA . LEU A 1 222 ? 18.162 -8.617 28.962 1.00 94.62 222 LEU A CA 1
ATOM 1753 C C . LEU A 1 222 ? 19.394 -8.703 29.871 1.00 94.62 222 LEU A C 1
ATOM 1755 O O . LEU A 1 222 ? 19.357 -9.387 30.897 1.00 94.62 222 LEU A O 1
ATOM 1759 N N . LEU A 1 223 ? 20.478 -8.000 29.531 1.00 93.19 223 LEU A N 1
ATOM 1760 C CA . LEU A 1 223 ? 21.681 -7.940 30.368 1.00 93.19 223 LEU A CA 1
ATOM 1761 C C . LEU A 1 223 ? 21.391 -7.291 31.726 1.00 93.19 223 LEU A C 1
ATOM 1763 O O . LEU A 1 223 ? 21.847 -7.778 32.765 1.00 93.19 223 LEU A O 1
ATOM 1767 N N . THR A 1 224 ? 20.589 -6.227 31.730 1.00 96.31 224 THR A N 1
ATOM 1768 C CA . THR A 1 224 ? 20.172 -5.530 32.951 1.00 96.31 224 THR A CA 1
ATOM 1769 C C . THR A 1 224 ? 19.340 -6.446 33.847 1.00 96.31 224 THR A C 1
ATOM 1771 O O . THR A 1 224 ? 19.628 -6.565 35.039 1.00 96.31 224 THR A O 1
ATOM 1774 N N . LEU A 1 225 ? 18.361 -7.155 33.276 1.00 95.25 225 LEU A N 1
ATOM 1775 C CA . LEU A 1 225 ? 17.552 -8.140 33.998 1.00 95.25 225 LEU A CA 1
ATOM 1776 C C . LEU A 1 225 ? 18.410 -9.276 34.566 1.00 95.25 225 LEU A C 1
ATOM 1778 O O . LEU A 1 225 ? 18.259 -9.633 35.732 1.00 95.25 225 LEU A O 1
ATOM 1782 N N . SER A 1 226 ? 19.344 -9.810 33.775 1.00 94.56 226 SER A N 1
ATOM 1783 C CA . SER A 1 226 ? 20.279 -10.847 34.225 1.00 94.56 226 SER A CA 1
ATOM 1784 C C . SER A 1 226 ? 21.110 -10.379 35.426 1.00 94.56 226 SER A C 1
ATOM 1786 O O . SER A 1 226 ? 21.215 -11.081 36.432 1.00 94.56 226 SER A O 1
ATOM 1788 N N . THR A 1 227 ? 21.627 -9.148 35.368 1.00 94.94 227 THR A N 1
ATOM 1789 C CA . THR A 1 227 ? 22.419 -8.552 36.455 1.00 94.94 227 THR A CA 1
ATOM 1790 C C . THR A 1 227 ? 21.581 -8.348 37.720 1.00 94.94 227 THR A C 1
ATOM 1792 O O . THR A 1 227 ? 22.042 -8.668 38.812 1.00 94.94 227 THR A O 1
ATOM 1795 N N . GLN A 1 228 ? 20.329 -7.893 37.590 1.00 96.19 228 GLN A N 1
ATOM 1796 C CA . GLN A 1 228 ? 19.409 -7.777 38.728 1.00 96.19 228 GLN A CA 1
ATOM 1797 C C . GLN A 1 228 ? 19.101 -9.135 39.365 1.00 96.19 228 GLN A C 1
ATOM 1799 O O . GLN A 1 228 ? 19.091 -9.246 40.588 1.00 96.19 228 GLN A O 1
ATOM 1804 N N . ILE A 1 229 ? 18.878 -10.180 38.560 1.00 93.88 229 ILE A N 1
ATOM 1805 C CA . ILE A 1 229 ? 18.647 -11.539 39.071 1.00 93.88 229 ILE A CA 1
ATOM 1806 C C . ILE A 1 229 ? 19.877 -12.043 39.832 1.00 93.88 229 ILE A C 1
ATOM 1808 O O . ILE A 1 229 ? 19.727 -12.621 40.910 1.00 93.88 229 ILE A O 1
ATOM 1812 N N . LEU A 1 230 ? 21.084 -11.816 39.302 1.00 92.06 230 LEU A N 1
ATOM 1813 C CA . LEU A 1 230 ? 22.334 -12.183 39.971 1.00 92.06 230 LEU A CA 1
ATOM 1814 C C . LEU A 1 230 ? 22.489 -11.464 41.317 1.00 92.06 230 LEU A C 1
ATOM 1816 O O . LEU A 1 230 ? 22.818 -12.113 42.310 1.00 92.06 230 LEU A O 1
ATOM 1820 N N . ASP A 1 231 ? 22.192 -10.165 41.373 1.00 94.56 231 ASP A N 1
ATOM 1821 C CA . ASP A 1 231 ? 22.289 -9.367 42.599 1.00 94.56 231 ASP A CA 1
ATOM 1822 C C . ASP A 1 231 ? 21.248 -9.790 43.650 1.00 94.56 231 ASP A C 1
ATOM 1824 O O . ASP A 1 231 ? 21.593 -10.045 44.805 1.00 94.56 231 ASP A O 1
ATOM 1828 N N . LEU A 1 232 ? 19.987 -10.005 43.242 1.00 93.75 232 LEU A N 1
ATOM 1829 C CA . LEU A 1 232 ? 18.951 -10.567 44.120 1.00 93.75 232 LEU A CA 1
ATOM 1830 C C . LEU A 1 232 ? 19.342 -11.956 44.641 1.00 93.75 232 LEU A C 1
ATOM 1832 O O . LEU A 1 232 ? 19.140 -12.249 45.818 1.00 93.75 232 LEU A O 1
ATOM 1836 N N . THR A 1 233 ? 19.913 -12.810 43.789 1.00 92.62 233 THR A N 1
ATOM 1837 C CA . THR A 1 233 ? 20.358 -14.156 44.184 1.00 92.62 233 THR A CA 1
ATOM 1838 C C . THR A 1 233 ? 21.505 -14.080 45.192 1.00 92.62 233 THR A C 1
ATOM 1840 O O . THR A 1 233 ? 21.492 -14.801 46.192 1.00 92.62 233 THR A O 1
ATOM 1843 N N . GLY A 1 234 ? 22.463 -13.171 44.982 1.00 91.81 234 GLY A N 1
ATOM 1844 C CA . GLY A 1 234 ? 23.541 -12.894 45.931 1.00 91.81 234 GLY A CA 1
ATOM 1845 C C . GLY A 1 234 ? 23.018 -12.380 47.275 1.00 91.81 234 GLY A C 1
ATOM 1846 O O . GLY A 1 234 ? 23.391 -12.904 48.327 1.00 91.81 234 GLY A O 1
ATOM 1847 N N . ALA A 1 235 ? 22.094 -11.418 47.258 1.00 91.44 235 ALA A N 1
ATOM 1848 C CA . ALA A 1 235 ? 21.458 -10.886 48.460 1.00 91.44 235 ALA A CA 1
ATOM 1849 C C . ALA A 1 235 ? 20.695 -11.974 49.237 1.00 91.44 235 ALA A C 1
ATOM 1851 O O . ALA A 1 235 ? 20.871 -12.099 50.449 1.00 91.44 235 ALA A O 1
ATOM 1852 N N . ILE A 1 236 ? 19.916 -12.819 48.552 1.00 89.31 236 ILE A N 1
ATOM 1853 C CA . ILE A 1 236 ? 19.236 -13.965 49.175 1.00 89.31 236 ILE A CA 1
ATOM 1854 C C . ILE A 1 236 ? 20.260 -14.907 49.812 1.00 89.31 236 ILE A C 1
ATOM 1856 O O . ILE A 1 236 ? 20.107 -15.254 50.979 1.00 89.31 236 ILE A O 1
ATOM 1860 N N . HIS A 1 237 ? 21.332 -15.268 49.099 1.00 86.12 237 HIS A N 1
ATOM 1861 C CA . HIS A 1 237 ? 22.356 -16.168 49.627 1.00 86.12 237 HIS A CA 1
ATOM 1862 C C . HIS A 1 237 ? 23.023 -15.612 50.896 1.00 86.12 237 HIS A C 1
ATOM 1864 O O . HIS A 1 237 ? 23.148 -16.330 51.888 1.00 86.12 237 HIS A O 1
ATOM 1870 N N . THR A 1 238 ? 23.381 -14.323 50.912 1.00 88.44 238 THR A N 1
ATOM 1871 C CA . THR A 1 238 ? 23.960 -13.680 52.108 1.00 88.44 238 THR A CA 1
ATOM 1872 C C . THR A 1 238 ? 22.990 -13.658 53.294 1.00 88.44 238 THR A C 1
ATOM 1874 O O . THR A 1 238 ? 23.405 -13.930 54.422 1.00 88.44 238 THR A O 1
ATOM 1877 N N . LEU A 1 239 ? 21.695 -13.408 53.060 1.00 86.38 239 LEU A N 1
ATOM 1878 C CA . LEU A 1 239 ? 20.660 -13.465 54.097 1.00 86.38 239 LEU A CA 1
ATOM 1879 C C . LEU A 1 239 ? 20.454 -14.888 54.633 1.00 86.38 239 LEU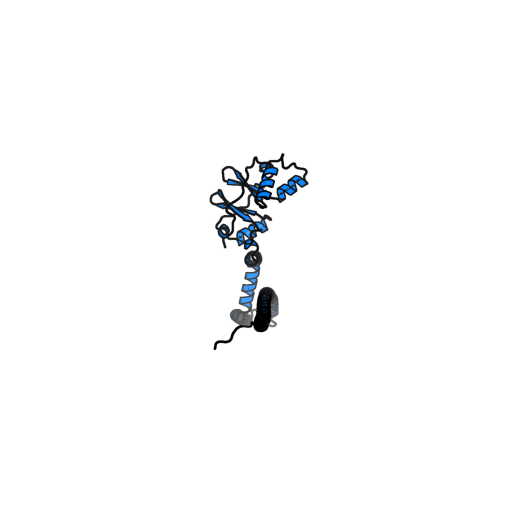 A C 1
ATOM 1881 O O . LEU A 1 239 ? 20.325 -15.056 55.848 1.00 86.38 239 LEU A O 1
ATOM 1885 N N . THR A 1 240 ? 20.448 -15.903 53.764 1.00 84.12 240 THR A N 1
ATOM 1886 C CA . THR A 1 240 ? 20.334 -17.319 54.152 1.00 84.12 240 THR A CA 1
ATOM 1887 C C . THR A 1 240 ? 21.519 -17.757 55.016 1.00 84.12 240 THR A C 1
ATOM 1889 O O . THR A 1 240 ? 21.316 -18.292 56.103 1.00 84.12 240 THR A O 1
ATOM 1892 N N . VAL A 1 241 ? 22.753 -17.434 54.613 1.00 84.62 241 VAL A N 1
ATOM 1893 C CA . VAL A 1 241 ? 23.963 -17.746 55.398 1.00 84.62 241 VAL A CA 1
ATOM 1894 C C . VAL A 1 241 ? 23.951 -17.028 56.755 1.00 84.62 241 VAL A C 1
ATOM 1896 O O . VAL A 1 241 ? 24.286 -17.619 57.783 1.00 84.62 241 VAL A O 1
ATOM 1899 N N . ALA A 1 242 ? 23.513 -15.765 56.799 1.00 79.00 242 ALA A N 1
ATOM 1900 C CA . ALA A 1 242 ? 23.396 -15.014 58.049 1.00 79.00 242 ALA A CA 1
ATOM 1901 C C . ALA A 1 242 ? 22.316 -15.577 58.995 1.00 79.00 242 ALA A C 1
ATOM 1903 O O . ALA A 1 242 ? 22.466 -15.501 60.217 1.00 79.00 242 ALA A O 1
ATOM 1904 N N . THR A 1 243 ? 21.229 -16.144 58.460 1.00 76.19 243 THR A N 1
ATOM 1905 C CA . THR A 1 243 ? 20.184 -16.791 59.272 1.00 76.19 243 THR A CA 1
ATOM 1906 C C . THR A 1 243 ? 20.621 -18.156 59.797 1.00 76.19 243 THR A C 1
ATOM 1908 O O . THR A 1 243 ? 20.357 -18.447 60.964 1.00 76.19 243 THR A O 1
ATOM 1911 N N . GLU A 1 244 ? 21.353 -18.951 59.013 1.00 69.00 244 GLU A N 1
ATOM 1912 C CA . GLU A 1 244 ? 21.944 -20.216 59.476 1.00 69.00 244 GLU A CA 1
ATOM 1913 C C . GLU A 1 244 ? 22.998 -19.991 60.573 1.00 69.00 244 GLU A C 1
ATOM 1915 O O . GLU A 1 244 ? 22.920 -20.613 61.633 1.00 69.00 244 GLU A O 1
ATOM 1920 N N . GLY A 1 245 ? 23.907 -19.024 60.401 1.00 59.81 245 GLY A N 1
ATOM 1921 C CA . GLY A 1 245 ? 24.925 -18.698 61.411 1.00 59.81 245 GLY A CA 1
ATOM 1922 C C . GLY A 1 245 ? 24.361 -18.140 62.726 1.00 59.81 245 GLY A C 1
ATOM 1923 O O . GLY A 1 245 ? 24.981 -18.274 63.779 1.00 59.81 245 GLY A O 1
ATOM 1924 N N . ARG A 1 246 ? 23.162 -17.541 62.704 1.00 54.31 246 ARG A N 1
ATOM 1925 C CA . ARG A 1 246 ? 22.476 -17.055 63.914 1.00 54.31 246 ARG A CA 1
ATOM 1926 C C . ARG A 1 246 ? 21.777 -18.175 64.691 1.00 54.31 246 ARG A C 1
ATOM 1928 O O . ARG A 1 246 ? 21.597 -18.038 65.900 1.00 54.31 246 ARG A O 1
ATOM 1935 N N . ASN A 1 247 ? 21.398 -19.267 64.027 1.00 54.00 247 ASN A N 1
ATOM 1936 C CA . ASN A 1 247 ? 20.692 -20.382 64.659 1.00 54.00 247 ASN A CA 1
ATOM 1937 C C . ASN A 1 247 ? 21.648 -21.328 65.416 1.00 54.00 247 ASN A C 1
ATOM 1939 O O . ASN A 1 247 ? 21.257 -21.910 66.425 1.00 54.00 247 ASN A O 1
ATOM 1943 N N . ASP A 1 248 ? 22.918 -21.397 65.007 1.00 52.62 248 ASP A N 1
ATOM 1944 C CA . ASP A 1 248 ? 23.948 -22.233 65.653 1.00 52.62 248 ASP A CA 1
ATOM 1945 C C . ASP A 1 248 ? 24.512 -21.622 66.964 1.00 52.62 248 ASP A C 1
ATOM 1947 O O . ASP A 1 248 ? 25.210 -22.268 67.740 1.00 52.62 248 ASP A O 1
ATOM 1951 N N . GLY A 1 249 ? 24.162 -20.364 67.270 1.00 50.84 249 GLY A N 1
ATOM 1952 C CA . GLY A 1 249 ? 24.591 -19.644 68.480 1.00 50.84 249 GLY A CA 1
ATOM 1953 C C . GLY A 1 249 ? 23.655 -19.752 69.694 1.00 50.84 249 GLY A C 1
ATOM 1954 O O . GLY A 1 249 ? 23.907 -19.107 70.711 1.00 50.84 249 GLY A O 1
ATOM 1955 N N . THR A 1 250 ? 22.567 -20.532 69.620 1.00 47.72 250 THR A N 1
ATOM 1956 C CA . THR A 1 250 ? 21.585 -20.677 70.720 1.00 47.72 250 THR A CA 1
ATOM 1957 C C . THR A 1 250 ? 21.385 -22.123 71.185 1.00 47.72 250 THR A C 1
ATOM 1959 O O . THR A 1 250 ? 20.266 -22.568 71.424 1.00 47.72 250 THR A O 1
ATOM 1962 N N . VAL A 1 251 ? 22.475 -22.860 71.420 1.00 48.38 251 VAL A N 1
ATOM 1963 C CA . VAL A 1 251 ? 22.429 -24.035 72.308 1.00 48.38 251 VAL A CA 1
ATOM 1964 C C . VAL A 1 251 ? 22.521 -23.548 73.759 1.00 48.38 251 VAL A C 1
ATOM 1966 O O . VAL A 1 251 ? 23.573 -23.135 74.241 1.00 48.38 251 VAL A O 1
ATOM 1969 N N . ARG A 1 252 ? 21.386 -23.563 74.467 1.00 46.94 252 ARG A N 1
ATOM 1970 C CA . ARG A 1 252 ? 21.326 -23.384 75.929 1.00 46.94 252 ARG A CA 1
ATOM 1971 C C . ARG A 1 252 ? 22.086 -24.533 76.619 1.00 46.94 252 ARG A C 1
ATOM 1973 O O . ARG A 1 252 ? 21.847 -25.681 76.248 1.00 46.94 252 ARG A O 1
ATOM 1980 N N . PRO A 1 253 ? 22.897 -24.292 77.668 1.00 45.16 253 PRO A N 1
ATOM 1981 C CA . PRO A 1 253 ? 23.399 -25.371 78.509 1.00 45.16 253 PRO A CA 1
ATOM 1982 C C . PRO A 1 253 ? 22.243 -25.886 79.379 1.00 45.16 253 PRO A C 1
ATOM 1984 O O . PRO A 1 253 ? 21.900 -25.305 80.407 1.00 45.16 253 PRO A O 1
ATOM 1987 N N . GLY A 1 254 ? 21.578 -26.944 78.915 1.00 44.91 254 GLY A N 1
ATOM 1988 C CA . GLY A 1 254 ? 20.596 -27.698 79.685 1.00 44.91 254 GLY A CA 1
ATOM 1989 C C . GLY A 1 254 ? 21.297 -28.729 80.565 1.00 44.91 254 GLY A C 1
ATOM 1990 O O . GLY A 1 254 ? 21.932 -29.647 80.057 1.00 44.91 254 GLY A O 1
ATOM 1991 N N . CYS A 1 255 ? 21.193 -28.552 81.881 1.00 50.25 255 CYS A N 1
ATOM 1992 C CA . CYS A 1 255 ? 21.621 -29.495 82.911 1.00 50.25 255 CYS A CA 1
ATOM 1993 C C . CYS A 1 255 ? 20.963 -30.887 82.787 1.00 50.25 255 CYS A C 1
ATOM 1995 O O . CYS A 1 255 ? 19.885 -31.020 82.210 1.00 50.25 255 CYS A O 1
ATOM 1997 N N . THR A 1 256 ? 21.561 -31.851 83.509 1.00 48.91 256 THR A N 1
ATOM 1998 C CA . THR A 1 256 ? 21.156 -33.252 83.810 1.00 48.91 256 THR A CA 1
ATOM 1999 C C . THR A 1 256 ? 21.789 -34.308 82.889 1.00 48.91 256 THR A C 1
ATOM 2001 O O . THR A 1 256 ? 21.784 -34.151 81.681 1.00 48.91 256 THR A O 1
ATOM 2004 N N . GLY A 1 257 ? 22.384 -35.407 83.358 1.00 41.78 257 GLY A N 1
ATOM 2005 C CA . GLY A 1 257 ? 22.615 -35.921 84.705 1.00 41.78 257 GLY A CA 1
ATOM 2006 C C . GLY A 1 257 ? 23.650 -37.059 84.665 1.00 41.78 257 GLY A C 1
ATOM 2007 O O . GLY A 1 257 ? 23.910 -37.645 83.617 1.00 41.78 257 GLY A O 1
ATOM 2008 N N . SER A 1 258 ? 24.255 -37.326 85.821 1.00 41.66 258 SER A N 1
ATOM 2009 C CA . SER A 1 258 ? 25.222 -38.401 86.079 1.00 41.66 258 SER A CA 1
ATOM 2010 C C . SER A 1 258 ? 24.539 -39.774 86.119 1.00 41.66 258 SER A C 1
ATOM 2012 O O . SER A 1 258 ? 23.454 -39.867 86.698 1.00 41.66 258 SER A O 1
ATOM 2014 N N . PRO A 1 259 ? 25.191 -40.852 85.652 1.00 51.84 259 PRO A N 1
ATOM 2015 C CA . PRO A 1 259 ? 24.927 -42.188 86.162 1.00 51.84 259 PRO A CA 1
ATOM 2016 C C . PRO A 1 259 ? 26.159 -42.774 86.873 1.00 51.84 259 PRO A C 1
ATOM 2018 O O . PRO A 1 259 ? 27.257 -42.733 86.327 1.00 51.84 259 PRO A O 1
ATOM 2021 N N . ALA A 1 260 ? 25.884 -43.361 88.044 1.00 38.88 260 ALA A N 1
ATOM 2022 C CA . ALA A 1 260 ? 26.706 -44.265 88.864 1.00 38.88 260 ALA A CA 1
ATOM 2023 C C . ALA A 1 260 ? 27.988 -43.705 89.506 1.00 38.88 260 ALA A C 1
ATOM 2025 O O . ALA A 1 260 ? 28.982 -43.448 88.796 1.00 38.88 260 ALA A O 1
#

Sequence (260 aa):
MRVVDIMRKNVVTIEADSTFSEAALLLQEHSISAVVVLAENAPRGIITERDFVTLVANGGNPAAVTVGDRMTTELVTVQPKTDLADAAQLMSDHHIRHLPVVERGRLVGILSIRDPVLRHPALRRVDEERRQSVQARLADTITAFAGSMPFVYLHLVWFTVWIALRLEKYPFGLLTMIVSLEAIFLATFVMISQNRADAKRQALADHQWEMVQYEEKQNEELLTLSTQILDLTGAIHTLTVATEGRNDGTVRPGCTGSPA

Secondary structure (DSSP, 8-state):
-BHHHH-BSS--EE-SSSBHHHHHHHHHHTT-SEEEEEETTEEEEEEEHHHHHHHHHTT--TTTSBSTTT-B-S---B-TTSBHHHHHHHHHHTT-SEEEEEETTEEEEEEETTSGGGGSHHHHHHHHHHHHHHHHHHHHHHHHHHTSHHHHHHHHHHHHHHHHTT-SPSS-HHHHHHHHHHHHHHHHHHHHHHHHHHHHHHHHHHHHHHHHHHHHHHHHHHHHHHHHHHHHHHHHHHHHHHHHHHHTT-----------

Nearest PDB structures (foldseek):
  2ef7-assembly1_B-2  TM=8.265E-01  e=3.240E-13  Sulfurisphaera tokodaii str. 7
  2ef7-assembly1_A-2  TM=7.769E-01  e=2.653E-13  Sulfurisphaera tokodaii str. 7
  2rc3-assembly2_B  TM=9.356E-01  e=1.495E-10  Nitrosomonas europaea ATCC 19718
  1pbj-assembly1_A  TM=8.702E-01  e=7.677E-11  Methanothermobacter thermautotrophicus str. Delta H
  2o16-assembly1_A  TM=8.340E-01  e=4.346E-10  Vibrio cholerae

Radius of gyration: 37.09 Å; Cα contacts (8 Å, |Δi|>4): 243; chains: 1; bounding box: 70×66×135 Å

Foldseek 3Di:
DFQLVQFAQPAAADEQQAFLVVVVVVCVVVVHFKHFYDDPQFGQFMDGPVQVVVCVVVVHDRRVDTNNVRTHRPADAAERGDHPLVVLLSCVVVVHFKHFYDDPRHGRGMDGCPRVVVVPVVSVVVNVCPVCPPVLVVLVVLLVLVPDPVVVVVVVVVVVVCVVVCVDDPPPPVVVVVVVVVVVVSVVSNVVNVVVVVVVVVVVVVVVVVVVVVVVVVVVVVVVVVVVVVVVVVVVVVVVVVVVVVVVPDDDPDDDDDDD

Mean predicted aligned error: 15.55 Å

pLDDT: mean 84.6, std 12.85, range [38.88, 96.38]